Protein AF-0000000085152998 (afdb_homodimer)

Structure (mmCIF, N/CA/C/O backbone):
data_AF-0000000085152998-model_v1
#
loop_
_entity.id
_entity.type
_entity.pdbx_description
1 polymer 'Uncharacterized protein'
#
loop_
_atom_site.group_PDB
_atom_site.id
_atom_site.type_symbol
_atom_site.label_atom_id
_atom_site.label_alt_id
_atom_site.label_comp_id
_atom_site.label_asym_id
_atom_site.label_entity_id
_atom_site.label_seq_id
_atom_site.pdbx_PDB_ins_code
_atom_site.Cartn_x
_atom_site.Cartn_y
_atom_site.Cartn_z
_atom_site.occupancy
_atom_site.B_iso_or_equiv
_atom_site.auth_seq_id
_atom_site.auth_comp_id
_atom_site.auth_asym_id
_atom_site.auth_atom_id
_atom_site.pdbx_PDB_model_num
ATOM 1 N N . MET A 1 1 ? 1.709 6.086 -11.742 1 80.12 1 MET A N 1
ATOM 2 C CA . MET A 1 1 ? 2.109 5.148 -12.789 1 80.12 1 MET A CA 1
ATOM 3 C C . MET A 1 1 ? 2.07 3.713 -12.273 1 80.12 1 MET A C 1
ATOM 5 O O . MET A 1 1 ? 1.561 2.82 -12.953 1 80.12 1 MET A O 1
ATOM 9 N N . ALA A 1 2 ? 2.432 3.496 -11.055 1 88.62 2 ALA A N 1
ATOM 10 C CA . ALA A 1 2 ? 2.453 2.137 -10.516 1 88.62 2 ALA A CA 1
ATOM 11 C C . ALA A 1 2 ? 1.048 1.544 -10.469 1 88.62 2 ALA A C 1
ATOM 13 O O . ALA A 1 2 ? 0.857 0.361 -10.758 1 88.62 2 ALA A O 1
ATOM 14 N N . PHE A 1 3 ? 0.047 2.389 -10.195 1 95.62 3 PHE A N 1
ATOM 15 C CA . PHE A 1 3 ? -1.334 1.922 -10.164 1 95.62 3 PHE A CA 1
ATOM 16 C C . PHE A 1 3 ? -1.761 1.399 -11.531 1 95.62 3 PHE A C 1
ATOM 18 O O . PHE A 1 3 ? -2.309 0.3 -11.633 1 95.62 3 PHE A O 1
ATOM 25 N N . VAL A 1 4 ? -1.507 2.145 -12.547 1 92.62 4 VAL A N 1
ATOM 26 C CA . VAL A 1 4 ? -1.904 1.786 -13.906 1 92.62 4 VAL A CA 1
ATOM 27 C C . VAL A 1 4 ? -1.234 0.475 -14.312 1 92.62 4 VAL A C 1
ATOM 29 O O . VAL A 1 4 ? -1.887 -0.421 -14.852 1 92.62 4 VAL A O 1
ATOM 32 N N . ARG A 1 5 ? -0.024 0.369 -13.992 1 92.06 5 ARG A N 1
ATOM 33 C CA . ARG A 1 5 ? 0.718 -0.831 -14.367 1 92.06 5 ARG A CA 1
ATOM 34 C C . ARG A 1 5 ? 0.207 -2.051 -13.609 1 92.06 5 ARG A C 1
ATOM 36 O O . ARG A 1 5 ? 0.051 -3.127 -14.188 1 92.06 5 ARG A O 1
ATOM 43 N N . HIS A 1 6 ? -0.097 -1.892 -12.344 1 94.12 6 HIS A N 1
ATOM 44 C CA . HIS A 1 6 ? -0.501 -3.018 -11.508 1 94.12 6 HIS A CA 1
ATOM 45 C C . HIS A 1 6 ? -1.932 -3.445 -11.82 1 94.12 6 HIS A C 1
ATOM 47 O O . HIS A 1 6 ? -2.27 -4.625 -11.695 1 94.12 6 HIS A O 1
ATOM 53 N N . VAL A 1 7 ? -2.76 -2.512 -12.297 1 94.5 7 VAL A N 1
ATOM 54 C CA . VAL A 1 7 ? -4.18 -2.83 -12.398 1 94.5 7 VAL A CA 1
ATOM 55 C C . VAL A 1 7 ? -4.555 -3.057 -13.859 1 94.5 7 VAL A C 1
ATOM 57 O O . VAL A 1 7 ? -5.32 -3.971 -14.18 1 94.5 7 VAL A O 1
ATOM 60 N N . PHE A 1 8 ? -3.986 -2.328 -14.812 1 94.25 8 PHE A N 1
ATOM 61 C CA . PHE A 1 8 ? -4.43 -2.408 -16.203 1 94.25 8 PHE A CA 1
ATOM 62 C C . PHE A 1 8 ? -3.404 -3.135 -17.062 1 94.25 8 PHE A C 1
ATOM 64 O O . PHE A 1 8 ? -3.756 -3.762 -18.062 1 94.25 8 PHE A O 1
ATOM 71 N N . LEU A 1 9 ? -2.195 -3.037 -16.766 1 94.44 9 LEU A N 1
ATOM 72 C CA . LEU A 1 9 ? -1.124 -3.705 -17.484 1 94.44 9 LEU A CA 1
ATOM 73 C C . LEU A 1 9 ? -0.468 -4.781 -16.625 1 94.44 9 LEU A C 1
ATOM 75 O O . LEU A 1 9 ? 0.757 -4.922 -16.641 1 94.44 9 LEU A O 1
ATOM 79 N N . TYR A 1 10 ? -1.336 -5.52 -15.844 1 92.62 10 TYR A N 1
ATOM 80 C CA . TYR A 1 10 ? -0.802 -6.367 -14.781 1 92.62 10 TYR A CA 1
ATOM 81 C C . TYR A 1 10 ? -0.053 -7.562 -15.359 1 92.62 10 TYR A C 1
ATOM 83 O O . TYR A 1 10 ? 0.945 -8.016 -14.797 1 92.62 10 TYR A O 1
ATOM 91 N N . LYS A 1 11 ? -0.413 -8.117 -16.594 1 93.75 11 LYS A N 1
ATOM 92 C CA . LYS A 1 11 ? 0.273 -9.266 -17.172 1 93.75 11 LYS A CA 1
ATOM 93 C C . LYS A 1 11 ? 1.704 -8.906 -17.578 1 93.75 11 LYS A C 1
ATOM 95 O O . LYS A 1 11 ? 2.646 -9.617 -17.219 1 93.75 11 LYS A O 1
ATOM 100 N N . SER A 1 12 ? 1.807 -7.793 -18.281 1 92.69 12 SER A N 1
ATOM 101 C CA . SER A 1 12 ? 3.131 -7.348 -18.703 1 92.69 12 SER A CA 1
ATOM 102 C C . SER A 1 12 ? 3.998 -6.977 -17.516 1 92.69 12 SER A C 1
ATOM 104 O O . SER A 1 12 ? 5.207 -7.227 -17.516 1 92.69 12 SER A O 1
ATOM 106 N N . ASP A 1 13 ? 3.395 -6.379 -16.469 1 91.94 13 ASP A N 1
ATOM 107 C CA . ASP A 1 13 ? 4.125 -5.953 -15.273 1 91.94 13 ASP A CA 1
ATOM 108 C C . ASP A 1 13 ? 4.637 -7.152 -14.484 1 91.94 13 ASP A C 1
ATOM 110 O O . ASP A 1 13 ? 5.781 -7.16 -14.023 1 91.94 13 ASP A O 1
ATOM 114 N N . ALA A 1 14 ? 3.801 -8.117 -14.398 1 91.88 14 ALA A N 1
ATOM 115 C CA . ALA A 1 14 ? 4.203 -9.328 -13.688 1 91.88 14 ALA A CA 1
ATOM 116 C C . ALA A 1 14 ? 5.324 -10.055 -14.43 1 91.88 14 ALA A C 1
ATOM 118 O O . ALA A 1 14 ? 6.227 -10.617 -13.805 1 91.88 14 ALA A O 1
ATOM 119 N N . LYS A 1 15 ? 5.238 -10.047 -15.734 1 89.75 15 LYS A N 1
ATOM 120 C CA . LYS A 1 15 ? 6.246 -10.711 -16.562 1 89.75 15 LYS A CA 1
ATOM 121 C C . LYS A 1 15 ? 7.613 -10.047 -16.391 1 89.75 15 LYS A C 1
ATOM 123 O O . LYS A 1 15 ? 8.641 -10.727 -16.344 1 89.75 15 LYS A O 1
ATOM 128 N N . ARG A 1 16 ? 7.602 -8.758 -16.25 1 87.94 16 ARG A N 1
ATOM 129 C CA . ARG A 1 16 ? 8.852 -8.008 -16.109 1 87.94 16 ARG A CA 1
ATOM 130 C C . ARG A 1 16 ? 9.586 -8.406 -14.836 1 87.94 16 ARG A C 1
ATOM 132 O O . ARG A 1 16 ? 10.812 -8.391 -14.789 1 87.94 16 ARG A O 1
ATOM 139 N N . LEU A 1 17 ? 8.891 -8.852 -13.867 1 88.25 17 LEU A N 1
ATOM 140 C CA . LEU A 1 17 ? 9.469 -9.195 -12.57 1 88.25 17 LEU A CA 1
ATOM 141 C C . LEU A 1 17 ? 9.586 -10.711 -12.414 1 88.25 17 LEU A C 1
ATOM 143 O O . LEU A 1 17 ? 10.133 -11.195 -11.422 1 88.25 17 LEU A O 1
ATOM 147 N N . ASP A 1 18 ? 9.078 -11.359 -13.375 1 88.44 18 ASP A N 1
ATOM 148 C CA . ASP A 1 18 ? 9 -12.82 -13.305 1 88.44 18 ASP A CA 1
ATOM 149 C C . ASP A 1 18 ? 8.156 -13.266 -12.109 1 88.44 18 ASP A C 1
ATOM 151 O O . ASP A 1 18 ? 8.562 -14.141 -11.352 1 88.44 18 ASP A O 1
ATOM 155 N N . TRP A 1 19 ? 7.133 -12.516 -11.797 1 92.88 19 TRP A N 1
ATOM 156 C CA . TRP A 1 19 ? 6.207 -12.789 -10.703 1 92.88 19 TRP A CA 1
ATOM 157 C C . TRP A 1 19 ? 4.801 -13.062 -11.234 1 92.88 19 TRP A C 1
ATOM 159 O O . TRP A 1 19 ? 3.814 -12.609 -10.648 1 92.88 19 TRP A O 1
ATOM 169 N N . GLU A 1 20 ? 4.773 -13.711 -12.328 1 91.75 20 GLU A N 1
ATOM 170 C CA . GLU A 1 20 ? 3.475 -14.016 -12.914 1 91.75 20 GLU A CA 1
ATOM 171 C C . GLU A 1 20 ? 2.656 -14.938 -12.016 1 91.75 20 GLU A C 1
ATOM 173 O O . GLU A 1 20 ? 3.203 -15.844 -11.391 1 91.75 20 GLU A O 1
ATOM 178 N N . VAL A 1 21 ? 1.402 -14.586 -11.953 1 88.88 21 VAL A N 1
ATOM 179 C CA . VAL A 1 21 ? 0.476 -15.391 -11.172 1 88.88 21 VAL A CA 1
ATOM 180 C C . VAL A 1 21 ? -0.832 -15.57 -11.938 1 88.88 21 VAL A C 1
ATOM 182 O O . VAL A 1 21 ? -1.146 -14.781 -12.828 1 88.88 21 VAL A O 1
ATOM 185 N N . GLU A 1 22 ? -1.542 -16.641 -11.586 1 86.5 22 GLU A N 1
ATOM 186 C CA . GLU A 1 22 ? -2.84 -16.891 -12.211 1 86.5 22 GLU A CA 1
ATOM 187 C C . GLU A 1 22 ? -3.875 -15.867 -11.766 1 86.5 22 GLU A C 1
ATOM 189 O O . GLU A 1 22 ? -4.598 -15.312 -12.594 1 86.5 22 GLU A O 1
ATOM 194 N N . LYS A 1 23 ? -3.965 -15.578 -10.5 1 88.94 23 LYS A N 1
ATOM 195 C CA . LYS A 1 23 ? -4.879 -14.594 -9.93 1 88.94 23 LYS A CA 1
ATOM 196 C C . LYS A 1 23 ? -4.125 -13.352 -9.461 1 88.94 23 LYS A C 1
ATOM 198 O O . LYS A 1 23 ? -3.42 -13.383 -8.453 1 88.94 23 LYS A O 1
ATOM 203 N N . PRO A 1 24 ? -4.359 -12.188 -10.07 1 94.81 24 PRO A N 1
ATOM 204 C CA . PRO A 1 24 ? -3.533 -11 -9.812 1 94.81 24 PRO A CA 1
ATOM 205 C C . PRO A 1 24 ? -4.062 -10.156 -8.656 1 94.81 24 PRO A C 1
ATOM 207 O O . PRO A 1 24 ? -3.82 -8.945 -8.609 1 94.81 24 PRO A O 1
ATOM 210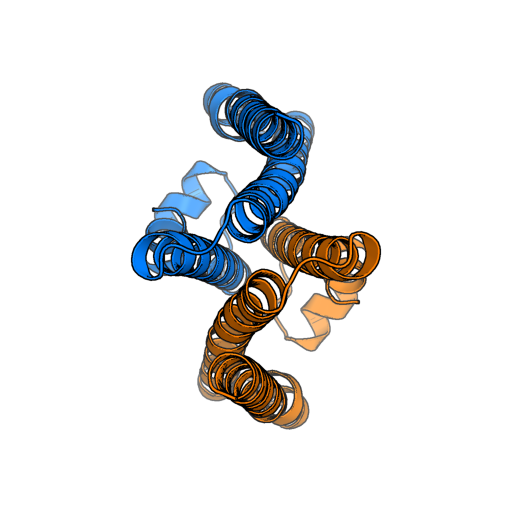 N N . ASP A 1 25 ? -4.77 -10.719 -7.781 1 96.5 25 ASP A N 1
ATOM 211 C CA . ASP A 1 25 ? -5.512 -9.969 -6.77 1 96.5 25 ASP A CA 1
ATOM 212 C C . ASP A 1 25 ? -4.562 -9.234 -5.828 1 96.5 25 ASP A C 1
ATOM 214 O O . ASP A 1 25 ? -4.77 -8.055 -5.527 1 96.5 25 ASP A O 1
ATOM 218 N N . TRP A 1 26 ? -3.562 -9.938 -5.379 1 96.94 26 TRP A N 1
ATOM 219 C CA . TRP A 1 26 ? -2.59 -9.266 -4.523 1 96.94 26 TRP A CA 1
ATOM 220 C C . TRP A 1 26 ? -1.911 -8.117 -5.266 1 96.94 26 TRP A C 1
ATOM 222 O O . TRP A 1 26 ? -1.626 -7.074 -4.68 1 96.94 26 TRP A O 1
ATOM 232 N N . MET A 1 27 ? -1.612 -8.336 -6.547 1 96.75 27 MET A N 1
ATOM 233 C CA . MET A 1 27 ? -1.021 -7.289 -7.375 1 96.75 27 MET A CA 1
ATOM 234 C C . MET A 1 27 ? -1.952 -6.086 -7.48 1 96.75 27 MET A C 1
ATOM 236 O O . MET A 1 27 ? -1.497 -4.941 -7.469 1 96.75 27 MET A O 1
ATOM 240 N N . PHE A 1 28 ? -3.189 -6.297 -7.59 1 98.06 28 PHE A N 1
ATOM 241 C CA . PHE A 1 28 ? -4.164 -5.215 -7.629 1 98.06 28 PHE A CA 1
ATOM 242 C C . PHE A 1 28 ? -4.145 -4.418 -6.332 1 98.06 28 PHE A C 1
ATOM 244 O O . PHE A 1 28 ? -4.188 -3.184 -6.355 1 98.06 28 PHE A O 1
ATOM 251 N N . GLU A 1 29 ? -4.082 -5.098 -5.25 1 98.25 29 GLU A N 1
ATOM 252 C CA . GLU A 1 29 ? -4.059 -4.398 -3.969 1 98.25 29 GLU A CA 1
ATOM 253 C C . GLU A 1 29 ? -2.807 -3.539 -3.83 1 98.25 29 GLU A C 1
ATOM 255 O O . GLU A 1 29 ? -2.848 -2.467 -3.223 1 98.25 29 GLU A O 1
ATOM 260 N N . VAL A 1 30 ? -1.71 -4.02 -4.371 1 98.44 30 VAL A N 1
ATOM 261 C CA . VAL A 1 30 ? -0.516 -3.184 -4.414 1 98.44 30 VAL A CA 1
ATOM 262 C C . VAL A 1 30 ? -0.797 -1.92 -5.223 1 98.44 30 VAL A C 1
ATOM 264 O O . VAL A 1 30 ? -0.43 -0.817 -4.812 1 98.44 30 VAL A O 1
ATOM 267 N N . GLY A 1 31 ? -1.422 -2.104 -6.363 1 98.38 31 GLY A N 1
ATOM 268 C CA . GLY A 1 31 ? -1.821 -0.959 -7.168 1 98.38 31 GLY A CA 1
ATOM 269 C C . GLY A 1 31 ? -2.74 -0.004 -6.43 1 98.38 31 GLY A C 1
ATOM 270 O O . GLY A 1 31 ? -2.588 1.215 -6.527 1 98.38 31 GLY A O 1
ATOM 271 N N . PHE A 1 32 ? -3.648 -0.543 -5.66 1 98.69 32 PHE A N 1
ATOM 272 C CA . PHE A 1 32 ? -4.59 0.258 -4.887 1 98.69 32 PHE A CA 1
ATOM 273 C C . PHE A 1 32 ? -3.857 1.097 -3.844 1 98.69 32 PHE A C 1
ATOM 275 O O . PHE A 1 32 ? -4.207 2.256 -3.613 1 98.69 32 PHE A O 1
ATOM 282 N N . SER A 1 33 ? -2.916 0.441 -3.223 1 98.44 33 SER A N 1
ATOM 283 C CA . SER A 1 33 ? -2.125 1.18 -2.246 1 98.44 33 SER A CA 1
ATOM 284 C C . SER A 1 33 ? -1.354 2.318 -2.906 1 98.44 33 SER A C 1
ATOM 286 O O . SER A 1 33 ? -1.257 3.414 -2.35 1 98.44 33 SER A O 1
ATOM 288 N N . ASN A 1 34 ? -0.821 2.082 -4.074 1 98.69 34 ASN A N 1
ATOM 289 C CA . ASN A 1 34 ? -0.098 3.123 -4.797 1 98.69 34 ASN A CA 1
ATOM 290 C C . ASN A 1 34 ? -1.019 4.273 -5.191 1 98.69 34 ASN A C 1
ATOM 292 O O . ASN A 1 34 ? -0.624 5.441 -5.125 1 98.69 34 ASN A O 1
ATOM 296 N N . LEU A 1 35 ? -2.186 3.967 -5.605 1 98.62 35 LEU A N 1
ATOM 297 C CA . LEU A 1 35 ? -3.152 5.02 -5.906 1 98.62 35 LEU A CA 1
ATOM 298 C C . LEU A 1 35 ? -3.471 5.836 -4.656 1 98.62 35 LEU A C 1
ATOM 300 O O . LEU A 1 35 ? -3.609 7.059 -4.73 1 98.62 35 LEU A O 1
ATOM 304 N N . ALA A 1 36 ? -3.646 5.172 -3.531 1 98.75 36 ALA A N 1
ATOM 305 C CA . ALA A 1 36 ? -3.936 5.855 -2.271 1 98.75 36 ALA A CA 1
ATOM 306 C C . ALA A 1 36 ? -2.816 6.828 -1.905 1 98.75 36 ALA A C 1
ATOM 308 O O . ALA A 1 36 ? -3.08 7.969 -1.52 1 98.75 36 ALA A O 1
ATOM 309 N N . PHE A 1 37 ? -1.6 6.41 -2.012 1 98.69 37 PHE A N 1
ATOM 310 C CA . PHE A 1 37 ? -0.474 7.297 -1.749 1 98.69 37 PHE A CA 1
ATOM 311 C C . PHE A 1 37 ? -0.468 8.469 -2.727 1 98.69 37 PHE A C 1
ATOM 313 O O . PHE A 1 37 ? -0.205 9.609 -2.338 1 98.69 37 PHE A O 1
ATOM 320 N N . GLY A 1 38 ? -0.72 8.18 -4.043 1 98.38 38 GLY A N 1
ATOM 321 C CA . GLY A 1 38 ? -0.833 9.258 -5.012 1 98.38 38 GLY A CA 1
ATOM 322 C C . GLY A 1 38 ? -1.917 10.258 -4.664 1 98.38 38 GLY A C 1
ATOM 323 O O . GLY A 1 38 ? -1.715 11.469 -4.789 1 98.38 38 GLY A O 1
ATOM 324 N N . PHE A 1 39 ? -3.031 9.734 -4.273 1 98.5 39 PHE A N 1
ATOM 325 C CA . PHE A 1 39 ? -4.148 10.57 -3.844 1 98.5 39 PHE A CA 1
ATOM 326 C C . PHE A 1 39 ? -3.746 11.461 -2.674 1 98.5 39 PHE A C 1
ATOM 328 O O . PHE A 1 39 ? -4.098 12.641 -2.637 1 98.5 39 PHE A O 1
ATOM 335 N N . MET A 1 40 ? -3.035 10.922 -1.729 1 98.69 40 MET A N 1
ATOM 336 C CA . MET A 1 40 ? -2.588 11.695 -0.573 1 98.69 40 MET A CA 1
ATOM 337 C C . MET A 1 40 ? -1.686 12.852 -1.004 1 98.69 40 MET A C 1
ATOM 339 O O . MET A 1 40 ? -1.822 13.969 -0.508 1 98.69 40 MET A O 1
ATOM 343 N N . VAL A 1 41 ? -0.767 12.578 -1.92 1 97.88 41 VAL A N 1
ATOM 344 C CA . VAL A 1 41 ? 0.12 13.625 -2.408 1 97.88 41 VAL A CA 1
ATOM 345 C C . VAL A 1 41 ? -0.697 14.703 -3.121 1 97.88 41 VAL A C 1
ATOM 347 O O . VAL A 1 41 ? -0.471 15.898 -2.92 1 97.88 41 VAL A O 1
ATOM 350 N N . PHE A 1 42 ? -1.586 14.273 -3.934 1 97.88 42 PHE A N 1
ATOM 351 C CA . PHE A 1 42 ? -2.451 15.219 -4.637 1 97.88 42 PHE A CA 1
ATOM 352 C C . PHE A 1 42 ? -3.213 16.094 -3.646 1 97.88 42 PHE A C 1
ATOM 354 O O . PHE A 1 42 ? -3.326 17.297 -3.84 1 97.88 42 PHE A O 1
ATOM 361 N N . LEU A 1 43 ? -3.725 15.516 -2.582 1 97.69 43 LEU A N 1
ATOM 362 C CA . LEU A 1 43 ? -4.504 16.234 -1.577 1 97.69 43 LEU A CA 1
ATOM 363 C C . LEU A 1 43 ? -3.656 17.281 -0.876 1 97.69 43 LEU A C 1
ATOM 365 O O . LEU A 1 43 ? -4.102 18.422 -0.688 1 97.69 43 LEU A O 1
ATOM 369 N N . VAL A 1 44 ? -2.471 16.875 -0.477 1 97.81 44 VAL A N 1
ATOM 370 C CA . VAL A 1 44 ? -1.609 17.797 0.262 1 97.81 44 VAL A CA 1
ATOM 371 C C . VAL A 1 44 ? -1.247 18.984 -0.619 1 97.81 44 VAL A C 1
ATOM 373 O O . VAL A 1 44 ? -1.188 20.125 -0.142 1 97.81 44 VAL A O 1
ATOM 376 N N . VAL A 1 45 ? -1.02 18.797 -1.908 1 96.75 45 VAL A N 1
ATOM 377 C CA . VAL A 1 45 ? -0.669 19.859 -2.834 1 96.75 45 VAL A CA 1
ATOM 378 C C . VAL A 1 45 ? -1.899 20.719 -3.121 1 96.75 45 VAL A C 1
ATOM 380 O O . VAL A 1 45 ? -1.834 21.953 -3.057 1 96.75 45 VAL A O 1
ATOM 383 N N . LEU A 1 46 ? -3.018 20.094 -3.395 1 97.12 46 LEU A N 1
ATOM 384 C CA . LEU A 1 46 ? -4.25 20.781 -3.758 1 97.12 46 LEU A CA 1
ATOM 385 C C . LEU A 1 46 ? -4.727 21.688 -2.619 1 97.12 46 LEU A C 1
ATOM 387 O O . LEU A 1 46 ? -5.152 22.812 -2.852 1 97.12 46 LEU A O 1
ATOM 391 N N . LEU A 1 47 ? -4.637 21.172 -1.391 1 97.31 47 LEU A N 1
ATOM 392 C CA . LEU A 1 47 ? -5.191 21.875 -0.241 1 97.31 47 LEU A CA 1
ATOM 393 C C . LEU A 1 47 ? -4.102 22.656 0.49 1 97.31 47 LEU A C 1
ATOM 395 O O . LEU A 1 47 ? -4.363 23.281 1.525 1 97.31 47 LEU A O 1
ATOM 399 N N . GLN A 1 48 ? -2.854 22.625 0.005 1 97.75 48 GLN A N 1
ATOM 400 C CA . GLN A 1 48 ? -1.715 23.375 0.523 1 97.75 48 GLN A CA 1
ATOM 401 C C . GLN A 1 48 ? -1.482 23.078 2 1 97.75 48 GLN A C 1
ATOM 403 O O . GLN A 1 48 ? -1.315 23.984 2.809 1 97.75 48 GLN A O 1
ATOM 408 N N . TRP A 1 49 ? -1.631 21.781 2.32 1 96.75 49 TRP A N 1
ATOM 409 C CA . TRP A 1 49 ? -1.38 21.359 3.695 1 96.75 49 TRP A CA 1
ATOM 410 C C . TRP A 1 49 ? 0.092 21.531 4.059 1 96.75 49 TRP A C 1
ATOM 412 O O . TRP A 1 49 ? 0.96 21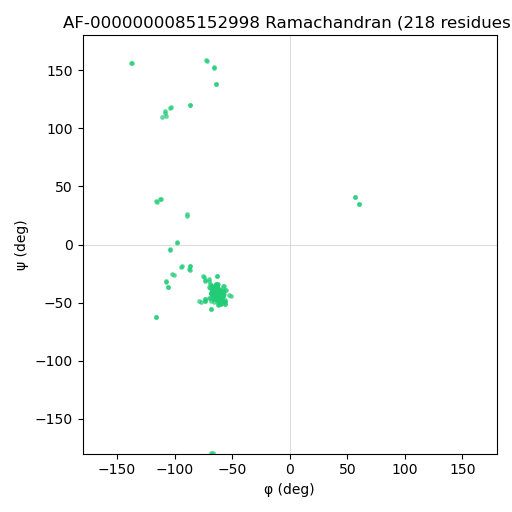.5 3.182 1 96.75 49 TRP A O 1
ATOM 422 N N . GLY A 1 50 ? 0.442 21.75 5.262 1 94.06 50 GLY A N 1
ATOM 423 C CA . GLY A 1 50 ? 1.747 22.141 5.766 1 94.06 50 GLY A CA 1
ATOM 424 C C . GLY A 1 50 ? 2.807 21.078 5.594 1 94.06 50 GLY A C 1
ATOM 425 O O . GLY A 1 50 ? 2.529 20 5.051 1 94.06 50 GLY A O 1
ATOM 426 N N . MET A 1 51 ? 4.016 21.359 6.035 1 95.81 51 MET A N 1
ATOM 427 C CA . MET A 1 51 ? 5.211 20.547 5.828 1 95.81 51 MET A CA 1
ATOM 428 C C . MET A 1 51 ? 5.07 19.188 6.516 1 95.81 51 MET A C 1
ATOM 430 O O . MET A 1 51 ? 5.562 18.172 6.012 1 95.81 51 MET A O 1
ATOM 434 N N . GLU A 1 52 ? 4.387 19.125 7.652 1 97.12 52 GLU A N 1
ATOM 435 C CA . GLU A 1 52 ? 4.207 17.859 8.359 1 97.12 52 GLU A CA 1
ATOM 436 C C . GLU A 1 52 ? 3.418 16.875 7.516 1 97.12 52 GLU A C 1
ATOM 438 O O . GLU A 1 52 ? 3.783 15.695 7.426 1 97.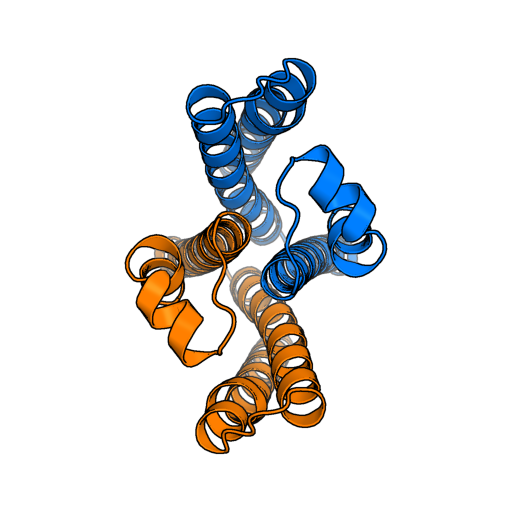12 52 GLU A O 1
ATOM 443 N N . ALA A 1 53 ? 2.363 17.344 6.91 1 97.81 53 ALA A N 1
ATOM 444 C CA . ALA A 1 53 ? 1.545 16.484 6.062 1 97.81 53 ALA A CA 1
ATOM 445 C C . ALA A 1 53 ? 2.328 16.016 4.836 1 97.81 53 ALA A C 1
ATOM 447 O O . ALA A 1 53 ? 2.232 14.852 4.438 1 97.81 53 ALA A O 1
ATOM 448 N N . GLN A 1 54 ? 3.098 16.906 4.285 1 98 54 GLN A N 1
ATOM 449 C CA . GLN A 1 54 ? 3.906 16.562 3.119 1 98 54 GLN A CA 1
ATOM 450 C C . GLN A 1 54 ? 4.984 15.539 3.48 1 98 54 GLN A C 1
ATOM 452 O O . GLN A 1 54 ? 5.152 14.539 2.783 1 98 54 GLN A O 1
ATOM 457 N N . ALA A 1 55 ? 5.664 15.797 4.547 1 98.31 55 ALA A N 1
ATOM 458 C CA . ALA A 1 55 ? 6.711 14.883 4.996 1 98.31 55 ALA A CA 1
ATOM 459 C C . ALA A 1 55 ? 6.133 13.523 5.363 1 98.31 55 ALA A C 1
ATOM 461 O O . ALA A 1 55 ? 6.766 12.492 5.137 1 98.31 55 ALA A O 1
ATOM 462 N N . LEU A 1 56 ? 4.941 13.531 5.918 1 98.56 56 LEU A N 1
ATOM 463 C CA . LEU A 1 56 ? 4.297 12.297 6.352 1 98.56 56 LEU A CA 1
ATOM 464 C C . LEU A 1 56 ? 4.102 11.344 5.176 1 98.56 56 LEU A C 1
ATOM 466 O O . LEU A 1 56 ? 4.465 10.172 5.258 1 98.56 56 LEU A O 1
ATOM 470 N N . VAL A 1 57 ? 3.543 11.812 4.102 1 98.62 57 VAL A N 1
ATOM 471 C CA . VAL A 1 57 ? 3.266 10.953 2.955 1 98.62 57 VAL A CA 1
ATOM 472 C C . VAL A 1 57 ? 4.578 10.5 2.316 1 98.62 57 VAL A C 1
ATOM 474 O O . VAL A 1 57 ? 4.715 9.352 1.905 1 98.62 57 VAL A O 1
ATOM 477 N N . VAL A 1 58 ? 5.566 11.43 2.25 1 98.69 58 VAL A N 1
ATOM 478 C CA . VAL A 1 58 ? 6.852 11.109 1.63 1 98.69 58 VAL A CA 1
ATOM 479 C C . VAL A 1 58 ? 7.574 10.055 2.457 1 98.69 58 VAL A C 1
ATOM 481 O O . VAL A 1 58 ? 8.117 9.094 1.905 1 98.69 58 VAL A O 1
ATOM 484 N N . LEU A 1 59 ? 7.559 10.219 3.74 1 98.81 59 LEU A N 1
ATOM 485 C CA . LEU A 1 59 ? 8.234 9.258 4.605 1 98.81 59 LEU A CA 1
ATOM 486 C C . LEU A 1 59 ? 7.527 7.906 4.578 1 98.81 59 LEU A C 1
ATOM 488 O O . LEU A 1 59 ? 8.18 6.859 4.578 1 98.81 59 LEU A O 1
ATOM 492 N N . GLY A 1 60 ? 6.207 7.922 4.617 1 98.81 60 GLY A N 1
ATOM 493 C CA . GLY A 1 60 ? 5.461 6.676 4.516 1 98.81 60 GLY A CA 1
ATOM 494 C C . GLY A 1 60 ? 5.746 5.914 3.234 1 98.81 60 GLY A C 1
ATOM 495 O O . GLY A 1 60 ? 6.027 4.715 3.27 1 98.81 60 GLY A O 1
ATOM 496 N N . TYR A 1 61 ? 5.699 6.59 2.098 1 98.81 61 TYR A N 1
ATOM 497 C CA . TYR A 1 61 ? 5.949 5.938 0.818 1 98.81 61 TYR A CA 1
ATOM 498 C C . TYR A 1 61 ? 7.395 5.473 0.717 1 98.81 61 TYR A C 1
ATOM 500 O O . TYR A 1 61 ? 7.676 4.422 0.137 1 98.81 61 TYR A O 1
ATOM 508 N N . ALA A 1 62 ? 8.312 6.285 1.271 1 98.88 62 ALA A N 1
ATOM 509 C CA . ALA A 1 62 ? 9.719 5.895 1.285 1 98.88 62 ALA A CA 1
ATOM 510 C C . ALA A 1 62 ? 9.914 4.578 2.033 1 98.88 62 ALA A C 1
ATOM 512 O O . ALA A 1 62 ? 10.695 3.727 1.608 1 98.88 62 ALA A O 1
ATOM 513 N N . LEU A 1 63 ? 9.234 4.449 3.117 1 98.81 63 LEU A N 1
ATOM 514 C CA . LEU A 1 63 ? 9.352 3.199 3.859 1 98.81 63 LEU A CA 1
ATOM 515 C C . LEU A 1 63 ? 8.828 2.027 3.035 1 98.81 63 LEU A C 1
ATOM 517 O O . LEU A 1 63 ? 9.438 0.954 3.021 1 98.81 63 LEU A O 1
ATOM 521 N N . TYR A 1 64 ? 7.715 2.201 2.389 1 98.88 64 TYR A N 1
ATOM 522 C CA . TYR A 1 64 ? 7.188 1.162 1.512 1 98.88 64 TYR A CA 1
ATOM 523 C C . TYR A 1 64 ? 8.211 0.778 0.447 1 98.88 64 TYR A C 1
ATOM 525 O O . TYR A 1 64 ? 8.5 -0.404 0.257 1 98.88 64 TYR A O 1
ATOM 533 N N . LEU A 1 65 ? 8.719 1.749 -0.221 1 98.75 65 LEU A N 1
ATOM 534 C CA . LEU A 1 65 ? 9.648 1.505 -1.314 1 98.75 65 LEU A CA 1
ATOM 535 C C . LEU A 1 65 ? 10.93 0.849 -0.801 1 98.75 65 LEU A C 1
ATOM 537 O O . LEU A 1 65 ? 11.523 0.014 -1.487 1 98.75 65 LEU A O 1
ATOM 541 N N . PHE A 1 66 ? 11.367 1.295 0.355 1 98.81 66 PHE A N 1
ATOM 542 C CA . PHE A 1 66 ? 12.547 0.691 0.967 1 98.81 66 PHE A CA 1
ATOM 543 C C . PHE A 1 66 ? 12.352 -0.81 1.151 1 98.81 66 PHE A C 1
ATOM 545 O O . PHE A 1 66 ? 13.219 -1.604 0.771 1 98.81 66 PHE A O 1
ATOM 552 N N . GLN A 1 67 ? 11.242 -1.189 1.695 1 98.75 67 GLN A N 1
ATOM 553 C CA . GLN A 1 67 ? 10.938 -2.596 1.929 1 98.75 67 GLN A CA 1
ATOM 554 C C . GLN A 1 67 ? 10.812 -3.357 0.612 1 98.75 67 GLN A C 1
ATOM 556 O O . GLN A 1 67 ? 11.305 -4.48 0.488 1 98.75 67 GLN A O 1
ATOM 561 N N . ALA A 1 68 ? 10.078 -2.799 -0.384 1 98.38 68 ALA A N 1
ATOM 562 C CA . ALA A 1 68 ? 9.922 -3.43 -1.691 1 98.38 68 ALA A CA 1
ATOM 563 C C . ALA A 1 68 ? 11.273 -3.643 -2.365 1 98.38 68 ALA A C 1
ATOM 565 O O . ALA A 1 68 ? 11.523 -4.703 -2.941 1 98.38 68 ALA A O 1
ATOM 566 N N . ALA A 1 69 ? 12.156 -2.625 -2.264 1 98.44 69 ALA A N 1
ATOM 567 C CA . ALA A 1 69 ? 13.484 -2.719 -2.865 1 98.44 69 ALA A CA 1
ATOM 568 C C . ALA A 1 69 ? 14.289 -3.863 -2.252 1 98.44 69 ALA A C 1
ATOM 570 O O . ALA A 1 69 ? 15 -4.578 -2.959 1 98.44 69 ALA A O 1
ATOM 571 N N . LEU A 1 70 ? 14.18 -4.031 -0.97 1 98.38 70 LEU A N 1
ATOM 572 C CA . LEU A 1 70 ? 14.859 -5.137 -0.303 1 98.38 70 LEU A CA 1
ATOM 573 C C . LEU A 1 70 ? 14.328 -6.477 -0.791 1 98.38 70 LEU A C 1
ATOM 575 O O . LEU A 1 70 ? 15.094 -7.414 -1.013 1 98.38 70 LEU A O 1
ATOM 579 N N . LEU A 1 71 ? 13.055 -6.543 -0.875 1 97.94 71 LEU A N 1
ATOM 580 C CA . LEU A 1 71 ? 12.438 -7.77 -1.373 1 97.94 71 LEU A CA 1
ATOM 581 C C . LEU A 1 71 ? 12.922 -8.086 -2.785 1 97.94 71 LEU A C 1
ATOM 583 O O . LEU A 1 71 ? 13.234 -9.234 -3.094 1 97.94 71 LEU A O 1
ATOM 587 N N . HIS A 1 72 ? 12.945 -7.117 -3.666 1 97.19 72 HIS A N 1
ATOM 588 C CA . HIS A 1 72 ? 13.422 -7.312 -5.031 1 97.19 72 HIS A CA 1
ATOM 589 C C . HIS A 1 72 ? 14.883 -7.754 -5.043 1 97.19 72 HIS A C 1
ATOM 591 O O . HIS A 1 72 ? 15.273 -8.594 -5.852 1 97.19 72 HIS A O 1
ATOM 597 N N . GLY A 1 73 ? 15.672 -7.152 -4.219 1 96.62 73 GLY A N 1
ATOM 598 C CA . GLY A 1 73 ? 17.047 -7.594 -4.082 1 96.62 73 GLY A CA 1
ATOM 599 C C . GLY A 1 73 ? 17.172 -9.039 -3.637 1 96.62 73 GLY A C 1
ATOM 600 O O . GLY A 1 73 ? 17.969 -9.797 -4.191 1 96.62 73 GLY A O 1
ATOM 601 N N . TYR A 1 74 ? 16.469 -9.359 -2.57 1 96.56 74 TYR A N 1
ATOM 602 C CA . TYR A 1 74 ? 16.438 -10.734 -2.074 1 96.56 74 TYR A CA 1
ATOM 603 C C . TYR A 1 74 ? 16.094 -11.711 -3.189 1 96.56 74 TYR A C 1
ATOM 605 O O . TYR A 1 74 ? 16.734 -12.75 -3.338 1 96.56 74 TYR A O 1
ATOM 613 N N . ARG A 1 75 ? 15.078 -11.375 -4.016 1 95.06 75 ARG A N 1
ATOM 614 C CA . ARG A 1 75 ? 14.617 -12.25 -5.09 1 95.06 75 ARG A CA 1
ATOM 615 C C . ARG A 1 75 ? 15.664 -12.359 -6.195 1 95.06 75 ARG A C 1
ATOM 617 O O . ARG A 1 75 ? 15.805 -13.406 -6.828 1 95.06 75 ARG A O 1
ATOM 624 N N . TYR A 1 76 ? 16.359 -11.25 -6.398 1 93.5 76 TYR A N 1
ATOM 625 C CA . TYR A 1 76 ? 17.453 -11.328 -7.359 1 93.5 76 TYR A CA 1
ATOM 626 C C . TYR A 1 76 ? 18.438 -12.422 -6.977 1 93.5 76 TYR A C 1
ATOM 628 O O . TYR A 1 76 ? 18.906 -13.172 -7.84 1 93.5 76 TYR A O 1
ATOM 636 N N . PHE A 1 77 ? 18.703 -12.578 -5.746 1 94.56 77 PHE A N 1
ATOM 637 C CA . PHE A 1 77 ? 19.719 -13.516 -5.305 1 94.56 77 PHE A CA 1
ATOM 638 C C . PHE A 1 77 ? 19.141 -14.914 -5.137 1 94.56 77 PHE A C 1
ATOM 640 O O . PHE A 1 77 ? 19.875 -15.906 -5.195 1 94.56 77 PHE A O 1
ATOM 647 N N . THR A 1 78 ? 17.844 -15.109 -4.949 1 93.94 78 THR A N 1
ATOM 648 C CA . THR A 1 78 ? 17.25 -16.406 -4.652 1 93.94 78 THR A CA 1
ATOM 649 C C . THR A 1 78 ? 16.625 -17.016 -5.906 1 93.94 78 THR A C 1
ATOM 651 O O . THR A 1 78 ? 16.422 -18.234 -5.98 1 93.94 78 THR A O 1
ATOM 654 N N . ASP A 1 79 ? 16.234 -16.172 -6.84 1 91.44 79 ASP A N 1
ATOM 655 C CA . ASP A 1 79 ? 15.641 -16.688 -8.07 1 91.44 79 ASP A CA 1
ATOM 656 C C . ASP A 1 79 ? 16.688 -17.344 -8.961 1 91.44 79 ASP A C 1
ATOM 658 O O . ASP A 1 79 ? 17.891 -17.094 -8.805 1 91.44 79 ASP A O 1
ATOM 662 N N . GLU A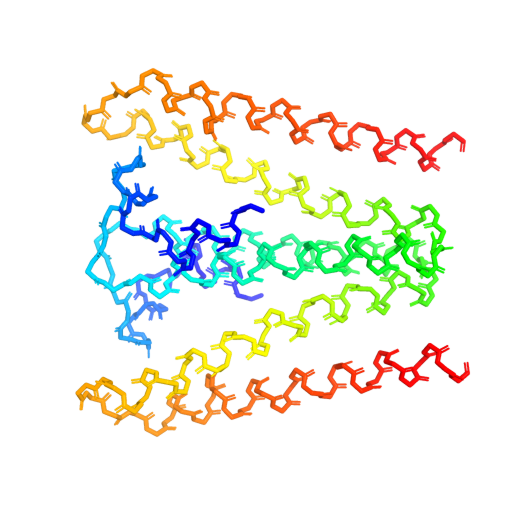 1 80 ? 16.188 -18.188 -9.828 1 88.44 80 GLU A N 1
ATOM 663 C CA . GLU A 1 80 ? 17.062 -18.891 -10.75 1 88.44 80 GLU A CA 1
ATOM 664 C C . GLU A 1 80 ? 17.578 -17.969 -11.852 1 88.44 80 GLU A C 1
ATOM 666 O O . GLU A 1 80 ? 18.766 -17.938 -12.156 1 88.44 80 GLU A O 1
ATOM 671 N N . VAL A 1 81 ? 16.641 -17.266 -12.43 1 86 81 VAL A N 1
ATOM 672 C CA . VAL A 1 81 ? 17 -16.312 -13.484 1 86 81 VAL A CA 1
ATOM 673 C C . VAL A 1 81 ? 17.375 -14.969 -12.867 1 86 81 VAL A C 1
ATOM 675 O O . VAL A 1 81 ? 16.578 -14.383 -12.109 1 86 81 VAL A O 1
ATOM 678 N N . LYS A 1 82 ? 18.625 -14.586 -13.141 1 87.56 82 LYS A N 1
ATOM 679 C CA . LYS A 1 82 ? 19.109 -13.312 -12.625 1 87.56 82 LYS A CA 1
ATOM 680 C C . LYS A 1 82 ? 19.156 -12.258 -13.727 1 87.56 82 LYS A C 1
ATOM 682 O O . LYS A 1 82 ? 19.844 -12.438 -14.734 1 87.56 82 LYS A O 1
ATOM 687 N N . SER A 1 83 ? 18.359 -11.227 -13.516 1 90.5 83 SER A N 1
ATOM 688 C CA . SER A 1 83 ? 18.328 -10.102 -14.445 1 90.5 83 SER A CA 1
ATOM 689 C C . SER A 1 83 ? 19 -8.867 -13.844 1 90.5 83 SER A C 1
ATOM 691 O O . SER A 1 83 ? 18.438 -8.227 -12.953 1 90.5 83 SER A O 1
ATOM 693 N N . PRO A 1 84 ? 20.141 -8.5 -14.367 1 92.94 84 PRO A N 1
ATOM 694 C CA . PRO A 1 84 ? 20.797 -7.301 -13.852 1 92.94 84 PRO A CA 1
ATOM 695 C C . PRO A 1 84 ? 19.922 -6.051 -13.961 1 92.94 84 PRO A C 1
ATOM 697 O O . PRO A 1 84 ? 20 -5.16 -13.117 1 92.94 84 PRO A O 1
ATOM 700 N N . VAL A 1 85 ? 19.156 -5.973 -15 1 92.31 85 VAL A N 1
ATOM 701 C CA . VAL A 1 85 ? 18.266 -4.832 -15.188 1 92.31 85 VAL A CA 1
ATOM 702 C C . VAL A 1 85 ? 17.25 -4.777 -14.047 1 92.31 85 VAL A C 1
ATOM 704 O O . VAL A 1 85 ? 16.969 -3.703 -13.508 1 92.31 85 VAL A O 1
ATOM 707 N N . ARG A 1 86 ? 16.766 -5.867 -13.703 1 91.5 86 ARG A N 1
ATOM 708 C CA . ARG A 1 86 ? 15.82 -5.941 -12.594 1 91.5 86 ARG A CA 1
ATOM 709 C C . ARG A 1 86 ? 16.484 -5.523 -11.281 1 91.5 86 ARG A C 1
ATOM 711 O O . ARG A 1 86 ? 15.898 -4.793 -10.484 1 91.5 86 ARG A O 1
ATOM 718 N N . LEU A 1 87 ? 17.672 -6.008 -11.078 1 94.12 87 LEU A N 1
ATOM 719 C CA . LEU A 1 87 ? 18.391 -5.629 -9.867 1 94.12 87 LEU A CA 1
ATOM 720 C C . LEU A 1 87 ? 18.594 -4.117 -9.812 1 94.12 87 LEU A C 1
ATOM 722 O O . LEU A 1 87 ? 18.344 -3.49 -8.781 1 94.12 87 LEU A O 1
ATOM 726 N N . TRP A 1 88 ? 19.062 -3.598 -10.859 1 95.44 88 TRP A N 1
ATOM 727 C CA . TRP A 1 88 ? 19.359 -2.168 -10.914 1 95.44 88 TRP A CA 1
ATOM 728 C C . TRP A 1 88 ? 18.094 -1.344 -10.711 1 95.44 88 TRP A C 1
ATOM 730 O O . TRP A 1 88 ? 18.047 -0.464 -9.844 1 95.44 88 TRP A O 1
ATOM 740 N N . ARG A 1 89 ? 17.078 -1.577 -11.391 1 94.12 89 ARG A N 1
ATOM 741 C CA . ARG A 1 89 ? 15.891 -0.734 -11.414 1 94.12 89 ARG A CA 1
ATOM 742 C C . ARG A 1 89 ? 15.023 -0.976 -10.18 1 94.12 89 ARG A C 1
ATOM 744 O O . ARG A 1 89 ? 14.648 -0.031 -9.484 1 94.12 89 ARG A O 1
ATOM 751 N N . SER A 1 90 ? 14.781 -2.238 -9.93 1 95.12 90 SER A N 1
ATOM 752 C CA . SER A 1 90 ? 13.758 -2.549 -8.938 1 95.12 90 SER A CA 1
ATOM 753 C C . SER A 1 90 ? 14.344 -2.568 -7.527 1 95.12 90 SER A C 1
ATOM 755 O O . SER A 1 90 ? 13.609 -2.486 -6.539 1 95.12 90 SER A O 1
ATOM 757 N N . SER A 1 91 ? 15.664 -2.691 -7.422 1 97.06 91 SER A N 1
ATOM 758 C CA . SER A 1 91 ? 16.25 -2.729 -6.09 1 97.06 91 SER A CA 1
ATOM 759 C C . SER A 1 91 ? 17.156 -1.523 -5.855 1 97.06 91 SER A C 1
ATOM 761 O O . SER A 1 91 ? 16.844 -0.657 -5.035 1 97.06 91 SER A O 1
ATOM 763 N N . ILE A 1 92 ? 18.203 -1.377 -6.613 1 97.88 92 ILE A N 1
ATOM 764 C CA . ILE A 1 92 ? 19.234 -0.387 -6.332 1 97.88 92 ILE A CA 1
ATOM 765 C C . ILE A 1 92 ? 18.672 1.019 -6.543 1 97.88 92 ILE A C 1
ATOM 767 O O . ILE A 1 92 ? 18.734 1.859 -5.645 1 97.88 92 ILE A O 1
ATOM 771 N N . ALA A 1 93 ? 18.141 1.318 -7.688 1 98.25 93 ALA A N 1
ATOM 772 C CA . ALA A 1 93 ? 17.594 2.643 -7.965 1 98.25 93 ALA A CA 1
ATOM 773 C C . ALA A 1 93 ? 16.453 2.973 -7.012 1 98.25 93 ALA A C 1
ATOM 775 O O . ALA A 1 93 ? 16.328 4.113 -6.562 1 98.25 93 ALA A O 1
ATOM 776 N N . THR A 1 94 ? 15.656 1.976 -6.727 1 98.25 94 THR A N 1
ATOM 777 C CA . THR A 1 94 ? 14.531 2.188 -5.824 1 98.25 94 THR A CA 1
ATOM 778 C C . THR A 1 94 ? 15.023 2.473 -4.406 1 98.25 94 THR A C 1
ATOM 780 O O . T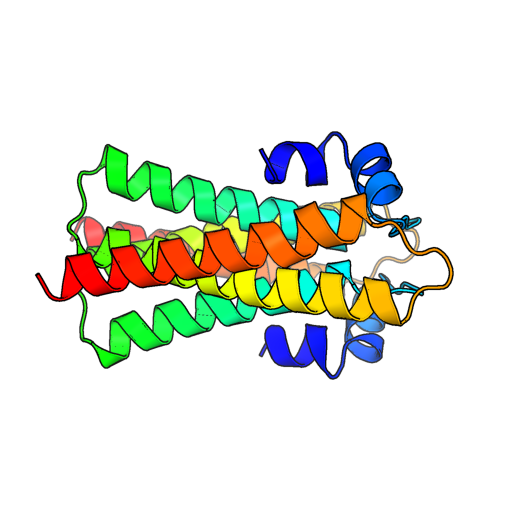HR A 1 94 ? 14.461 3.318 -3.707 1 98.25 94 THR A O 1
ATOM 783 N N . LEU A 1 95 ? 16.109 1.821 -3.988 1 98.44 95 LEU A N 1
ATOM 784 C CA . LEU A 1 95 ? 16.688 2.08 -2.676 1 98.44 95 LEU A CA 1
ATOM 785 C C . LEU A 1 95 ? 17.219 3.504 -2.592 1 98.44 95 LEU A C 1
ATOM 787 O O . LEU A 1 95 ? 17.016 4.195 -1.591 1 98.44 95 LEU A O 1
ATOM 791 N N . LEU A 1 96 ? 17.875 3.867 -3.619 1 98.5 96 LEU A N 1
ATOM 792 C CA . LEU A 1 96 ? 18.406 5.223 -3.666 1 98.5 96 LEU A CA 1
ATOM 793 C C . LEU A 1 96 ? 17.281 6.254 -3.645 1 98.5 96 LEU A C 1
ATOM 795 O O . LEU A 1 96 ? 17.359 7.246 -2.918 1 98.5 96 LEU A O 1
ATOM 799 N N . TYR A 1 97 ? 16.281 6.02 -4.441 1 98.38 97 TYR A N 1
ATOM 800 C CA . TYR A 1 97 ? 15.133 6.914 -4.504 1 98.38 97 TYR A CA 1
ATOM 801 C C . TYR A 1 97 ? 14.453 7.027 -3.145 1 98.38 97 TYR A C 1
ATOM 803 O O . TYR A 1 97 ? 14.156 8.133 -2.684 1 98.38 97 TYR A O 1
ATOM 811 N N . ALA A 1 98 ? 14.258 5.895 -2.49 1 98.62 98 ALA A N 1
ATOM 812 C CA . ALA A 1 98 ? 13.641 5.883 -1.165 1 98.62 98 ALA A CA 1
ATOM 813 C C . ALA A 1 98 ? 14.508 6.617 -0.149 1 98.62 98 ALA A C 1
ATOM 815 O O . ALA A 1 98 ? 14 7.355 0.695 1 98.62 98 ALA A O 1
ATOM 816 N N . GLY A 1 99 ? 15.797 6.422 -0.211 1 98.69 99 GLY A N 1
ATOM 817 C CA . GLY A 1 99 ? 16.719 7.113 0.672 1 98.69 99 GLY A CA 1
ATOM 818 C C . GLY A 1 99 ? 16.688 8.617 0.507 1 98.69 99 GLY A C 1
ATOM 819 O O . GLY A 1 99 ? 16.688 9.359 1.494 1 98.69 99 GLY A O 1
ATOM 820 N N . LEU A 1 100 ? 16.656 9.031 -0.711 1 98.62 100 LEU A N 1
ATOM 821 C CA . LEU A 1 100 ? 16.609 10.461 -0.99 1 98.62 100 LEU A CA 1
ATOM 822 C C . LEU A 1 100 ? 15.297 11.062 -0.506 1 98.62 100 LEU A C 1
ATOM 824 O O . LEU A 1 100 ? 15.281 12.164 0.046 1 98.62 100 LEU A O 1
ATOM 828 N N . MET A 1 101 ? 14.242 10.359 -0.75 1 98.62 101 MET A N 1
ATOM 829 C CA . MET A 1 101 ? 12.945 10.82 -0.262 1 98.62 101 MET A CA 1
ATOM 830 C C . MET A 1 101 ? 12.969 11.016 1.25 1 98.62 101 MET A C 1
ATOM 832 O O . MET A 1 101 ? 12.555 12.062 1.754 1 98.62 101 MET A O 1
ATOM 836 N N . ALA A 1 102 ? 13.453 10 1.942 1 98.44 102 ALA A N 1
ATOM 837 C CA . ALA A 1 102 ? 13.516 10.086 3.398 1 98.44 102 ALA A CA 1
ATOM 838 C C . ALA A 1 102 ? 14.422 11.227 3.846 1 98.44 102 ALA A C 1
ATOM 840 O O . ALA A 1 102 ? 14.07 11.984 4.758 1 98.44 102 ALA A O 1
ATOM 841 N N . PHE A 1 103 ? 15.523 11.383 3.201 1 98.12 103 PHE A N 1
ATOM 842 C CA . PHE A 1 103 ? 16.484 12.43 3.537 1 98.12 103 PHE A CA 1
ATOM 843 C C . PHE A 1 103 ? 15.859 13.812 3.383 1 98.12 103 PHE A C 1
ATOM 845 O O . PHE A 1 103 ? 15.898 14.625 4.312 1 98.12 103 PHE A O 1
ATOM 852 N N . PHE A 1 104 ? 15.258 14.109 2.27 1 97.25 104 PHE A N 1
ATOM 853 C CA . PHE A 1 104 ? 14.727 15.438 2.002 1 97.25 104 PHE A CA 1
ATOM 854 C C . PHE A 1 104 ? 13.516 15.727 2.885 1 97.25 104 PHE A C 1
ATOM 856 O O . PHE A 1 104 ? 13.297 16.859 3.297 1 97.25 104 PHE A O 1
ATOM 863 N N . ALA A 1 105 ? 12.695 14.688 3.117 1 97.75 105 ALA A N 1
ATOM 864 C CA . ALA A 1 105 ? 11.562 14.875 4.02 1 97.75 105 ALA A CA 1
ATOM 865 C C . ALA A 1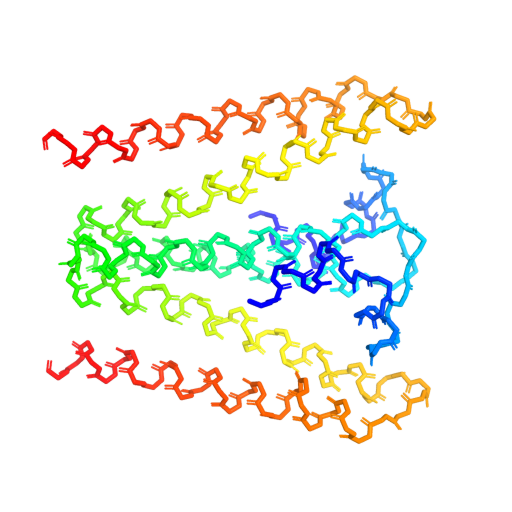 105 ? 12.039 15.242 5.426 1 97.75 105 ALA A C 1
ATOM 867 O O . ALA A 1 105 ? 11.523 16.188 6.035 1 97.75 105 ALA A O 1
ATOM 868 N N . ILE A 1 106 ? 13.047 14.539 5.922 1 97.12 106 ILE A N 1
ATOM 869 C CA . ILE A 1 106 ? 13.578 14.781 7.258 1 97.12 106 ILE A CA 1
ATOM 870 C C . ILE A 1 106 ? 14.273 16.141 7.301 1 97.12 106 ILE A C 1
ATOM 872 O O . ILE A 1 106 ? 14.117 16.906 8.258 1 97.12 106 ILE A O 1
ATOM 876 N N . TYR A 1 107 ? 15.008 16.422 6.266 1 96.5 107 TYR A N 1
ATOM 877 C CA . TYR A 1 107 ? 15.688 17.703 6.164 1 96.5 107 TYR A CA 1
ATOM 878 C C . TYR A 1 107 ? 14.68 18.859 6.203 1 96.5 107 TYR A C 1
ATOM 880 O O . TYR A 1 107 ? 14.898 19.844 6.891 1 96.5 107 TYR A O 1
ATOM 888 N N . ALA A 1 108 ? 13.586 18.734 5.453 1 94.25 108 ALA A N 1
ATOM 889 C CA . ALA A 1 108 ? 12.555 19.766 5.398 1 94.25 108 ALA A CA 1
ATOM 890 C C . ALA A 1 108 ? 11.906 19.969 6.766 1 94.25 108 ALA A C 1
ATOM 892 O O . ALA A 1 108 ? 11.57 21.094 7.137 1 94.25 108 ALA A O 1
ATOM 893 N N . LEU A 1 109 ? 11.773 18.938 7.551 1 94.12 109 LEU A N 1
ATOM 894 C CA . LEU A 1 109 ? 11.156 19.016 8.875 1 94.12 109 LEU A CA 1
ATOM 895 C C . LEU A 1 109 ? 12.086 19.703 9.867 1 94.12 109 LEU A C 1
ATOM 897 O O . LEU A 1 109 ? 11.625 20.328 10.828 1 94.12 109 LEU A O 1
ATOM 901 N N . LEU A 1 110 ? 13.336 19.516 9.625 1 93.44 110 LEU A N 1
ATOM 902 C CA . LEU A 1 110 ? 14.312 20.016 10.594 1 93.44 110 LEU A CA 1
ATOM 903 C C . LEU A 1 110 ? 14.797 21.406 10.219 1 93.44 110 LEU A C 1
ATOM 905 O O . LEU A 1 110 ? 15.383 22.109 11.047 1 93.44 110 LEU A O 1
ATOM 909 N N . ALA A 1 111 ? 14.633 21.844 8.984 1 89.25 111 ALA A N 1
ATOM 910 C CA . ALA A 1 111 ? 15.086 23.156 8.531 1 89.25 111 ALA A CA 1
ATOM 911 C C . ALA A 1 111 ? 14.086 24.234 8.93 1 89.25 111 ALA A C 1
ATOM 913 O O . ALA A 1 111 ? 12.898 23.969 9.117 1 89.25 111 ALA A O 1
ATOM 914 N N . MET B 1 1 ? -1.558 -5.219 12.219 1 81.12 1 MET B N 1
ATOM 915 C CA . MET B 1 1 ? -1.919 -6.633 12.172 1 81.12 1 MET B CA 1
ATOM 916 C C . MET B 1 1 ? -1.871 -7.156 10.742 1 81.12 1 MET B C 1
ATOM 918 O O . MET B 1 1 ? -1.357 -8.25 10.492 1 81.12 1 MET B O 1
ATOM 922 N N . ALA B 1 2 ? -2.244 -6.355 9.789 1 88.81 2 ALA B N 1
ATOM 923 C CA . ALA B 1 2 ? -2.254 -6.809 8.406 1 88.81 2 ALA B CA 1
ATOM 924 C C . ALA B 1 2 ? -0.844 -7.137 7.922 1 88.81 2 ALA B C 1
ATOM 926 O O . ALA B 1 2 ? -0.64 -8.109 7.191 1 88.81 2 ALA B O 1
ATOM 927 N N . PHE B 1 3 ? 0.143 -6.379 8.406 1 95.81 3 PHE B N 1
ATOM 928 C CA . PHE B 1 3 ? 1.529 -6.637 8.031 1 95.81 3 PHE B CA 1
ATOM 929 C C . PHE B 1 3 ? 1.967 -8.016 8.508 1 95.81 3 PHE B C 1
ATOM 931 O O . PHE B 1 3 ? 2.529 -8.797 7.73 1 95.81 3 PHE B O 1
ATOM 938 N N . VAL B 1 4 ? 1.709 -8.32 9.734 1 92.88 4 VAL B N 1
ATOM 939 C CA . VAL B 1 4 ? 2.115 -9.594 10.328 1 92.88 4 VAL B CA 1
ATOM 940 C C . VAL B 1 4 ? 1.463 -10.75 9.57 1 92.88 4 VAL B C 1
ATOM 942 O O . VAL B 1 4 ? 2.129 -11.727 9.227 1 92.88 4 VAL B O 1
ATOM 945 N N . ARG B 1 5 ? 0.256 -10.594 9.281 1 92.56 5 ARG B N 1
ATOM 946 C CA . ARG B 1 5 ? -0.469 -11.656 8.594 1 92.56 5 ARG B CA 1
ATOM 947 C C . ARG B 1 5 ? 0.049 -11.844 7.172 1 92.56 5 ARG B C 1
ATOM 949 O O . ARG B 1 5 ? 0.226 -12.977 6.711 1 92.56 5 ARG B O 1
ATOM 956 N N . HIS B 1 6 ? 0.343 -10.766 6.48 1 94.62 6 HIS B N 1
ATOM 957 C CA . HIS B 1 6 ? 0.757 -10.828 5.086 1 94.62 6 HIS B CA 1
ATOM 958 C C . HIS B 1 6 ? 2.195 -11.328 4.961 1 94.62 6 HIS B C 1
ATOM 960 O O . HIS B 1 6 ? 2.549 -11.977 3.977 1 94.62 6 HIS B O 1
ATOM 966 N N . VAL B 1 7 ? 3.027 -11.078 6 1 94.88 7 VAL B N 1
ATOM 967 C CA . VAL B 1 7 ? 4.453 -11.344 5.828 1 94.88 7 VAL B CA 1
ATOM 968 C C . VAL B 1 7 ? 4.836 -12.609 6.59 1 94.88 7 VAL B C 1
ATOM 970 O O . VAL B 1 7 ? 5.613 -13.43 6.09 1 94.88 7 VAL B O 1
ATOM 973 N N . PHE B 1 8 ? 4.273 -12.883 7.758 1 94.44 8 PHE B N 1
ATOM 974 C CA . PHE B 1 8 ? 4.73 -13.992 8.586 1 94.44 8 PHE B CA 1
ATOM 975 C C . PHE B 1 8 ? 3.717 -15.133 8.562 1 94.44 8 PHE B C 1
ATOM 977 O O . PHE B 1 8 ? 4.086 -16.297 8.711 1 94.44 8 PHE B O 1
ATOM 984 N N . LEU B 1 9 ? 2.512 -14.867 8.445 1 94.69 9 LEU B N 1
ATOM 985 C CA . LEU B 1 9 ? 1.454 -15.867 8.391 1 94.69 9 LEU B CA 1
ATOM 986 C C . LEU B 1 9 ? 0.804 -15.898 7.012 1 94.69 9 LEU B C 1
ATOM 988 O O . LEU B 1 9 ? -0.42 -15.992 6.898 1 94.69 9 LEU B O 1
ATOM 992 N N . TYR B 1 10 ? 1.67 -15.75 5.93 1 92.81 10 TYR B N 1
ATOM 993 C CA . TYR B 1 10 ? 1.136 -15.477 4.602 1 92.81 10 TYR B CA 1
ATOM 994 C C . TYR B 1 10 ? 0.403 -16.703 4.051 1 92.81 10 TYR B C 1
ATOM 996 O O . TYR B 1 10 ? -0.594 -16.562 3.338 1 92.81 10 TYR B O 1
ATOM 1004 N N . LYS B 1 11 ? 0.79 -18 4.391 1 93.94 11 LYS B N 1
ATOM 1005 C CA . LYS B 1 11 ? 0.122 -19.188 3.885 1 93.94 11 LYS B CA 1
ATOM 1006 C C . LYS B 1 11 ? -1.31 -19.281 4.406 1 93.94 11 LYS B C 1
ATOM 1008 O O . LYS B 1 11 ? -2.246 -19.469 3.627 1 93.94 11 LYS B O 1
ATOM 1013 N N . SER B 1 12 ? -1.419 -19.125 5.719 1 93 12 SER B N 1
ATOM 1014 C CA . SER B 1 12 ? -2.744 -19.188 6.328 1 93 12 SER B CA 1
ATOM 1015 C C . SER B 1 12 ? -3.625 -18.031 5.848 1 93 12 SER B C 1
ATOM 1017 O O . SER B 1 12 ? -4.828 -18.219 5.648 1 93 12 SER B O 1
ATOM 1019 N N . ASP B 1 13 ? -3.047 -16.844 5.652 1 92.25 13 ASP B N 1
ATOM 1020 C CA . ASP B 1 13 ? -3.795 -15.664 5.23 1 92.25 13 ASP B CA 1
ATOM 1021 C C . ASP B 1 13 ? -4.293 -15.82 3.793 1 92.25 13 ASP B C 1
ATOM 1023 O O . ASP B 1 13 ? -5.438 -15.484 3.488 1 92.25 13 ASP B O 1
ATOM 1027 N N . ALA B 1 14 ? -3.445 -16.344 3 1 92 14 ALA B N 1
ATOM 1028 C CA . ALA B 1 14 ? -3.84 -16.562 1.61 1 92 14 ALA B CA 1
ATOM 1029 C C . ALA B 1 14 ? -4.945 -17.625 1.514 1 92 14 ALA B C 1
ATOM 1031 O O . ALA B 1 14 ? -5.844 -17.5 0.677 1 92 14 ALA B O 1
ATOM 1032 N N . LYS B 1 15 ? -4.848 -18.625 2.352 1 90.06 15 LYS B N 1
ATOM 1033 C CA . LYS B 1 15 ? -5.844 -19.688 2.354 1 90.06 15 LYS B CA 1
ATOM 1034 C C . LYS B 1 15 ? -7.219 -19.156 2.748 1 90.06 15 LYS B C 1
ATOM 1036 O O . LYS B 1 15 ? -8.234 -19.562 2.184 1 90.06 15 LYS B O 1
ATOM 1041 N N . ARG B 1 16 ? -7.23 -18.219 3.66 1 88.12 16 ARG B N 1
ATOM 1042 C CA . ARG B 1 16 ? -8.484 -17.656 4.133 1 88.12 16 ARG B CA 1
ATOM 1043 C C . ARG B 1 16 ? -9.219 -16.938 3.008 1 88.12 16 ARG B C 1
ATOM 1045 O O . ARG B 1 16 ? -10.445 -16.891 2.988 1 88.12 16 ARG B O 1
ATOM 1052 N N . LEU B 1 17 ? -8.523 -16.453 2.047 1 88.56 17 LEU B N 1
ATOM 1053 C CA . LEU B 1 17 ? -9.109 -15.688 0.949 1 88.56 17 LEU B CA 1
ATOM 1054 C C . LEU B 1 17 ? -9.203 -16.531 -0.314 1 88.56 17 LEU B C 1
ATOM 1056 O O . LEU B 1 17 ? -9.742 -16.094 -1.329 1 88.56 17 LEU B O 1
ATOM 1060 N N . ASP B 1 18 ? -8.688 -17.688 -0.192 1 88.69 18 ASP B N 1
ATOM 1061 C CA . ASP B 1 18 ? -8.594 -18.562 -1.355 1 88.69 18 ASP B CA 1
ATOM 1062 C C . ASP B 1 18 ? -7.742 -17.922 -2.455 1 88.69 18 ASP B C 1
ATOM 1064 O O . ASP B 1 18 ? -8.133 -17.922 -3.625 1 88.69 18 ASP B O 1
ATOM 1068 N N . TRP B 1 19 ? -6.727 -17.188 -2.068 1 92.94 19 TRP B N 1
ATOM 1069 C CA . TRP B 1 19 ? -5.805 -16.516 -2.977 1 92.94 19 TRP B CA 1
ATOM 1070 C C . TRP B 1 19 ? -4.391 -17.078 -2.83 1 92.94 19 TRP B C 1
ATOM 1072 O O . TRP B 1 19 ? -3.416 -16.328 -2.844 1 92.94 19 TRP B O 1
ATOM 1082 N N . GLU B 1 20 ? -4.352 -18.328 -2.639 1 91.88 20 GLU B N 1
ATOM 1083 C CA . GLU B 1 20 ? -3.045 -18.969 -2.479 1 91.88 20 GLU B CA 1
ATOM 1084 C C . GLU B 1 20 ? -2.213 -18.844 -3.752 1 91.88 20 GLU B C 1
ATOM 1086 O O . GLU B 1 20 ? -2.744 -18.938 -4.859 1 91.88 20 GLU B O 1
ATOM 1091 N N . VAL B 1 21 ? -0.959 -18.562 -3.51 1 89.06 21 VAL B N 1
ATOM 1092 C CA . VAL B 1 21 ? -0.02 -18.453 -4.621 1 89.06 21 VAL B CA 1
ATOM 1093 C C . VAL B 1 21 ? 1.294 -19.141 -4.254 1 89.06 21 VAL B C 1
ATOM 1095 O O . VAL B 1 21 ? 1.604 -19.312 -3.074 1 89.06 21 VAL B O 1
ATOM 1098 N N . GLU B 1 22 ? 2.012 -19.547 -5.289 1 86.81 22 GLU B N 1
ATOM 1099 C CA . GLU B 1 22 ? 3.316 -20.172 -5.082 1 86.81 22 GLU B CA 1
ATOM 1100 C C . GLU B 1 22 ? 4.34 -19.156 -4.582 1 86.81 22 GLU B C 1
ATOM 1102 O O . GLU B 1 22 ? 5.059 -19.406 -3.617 1 86.81 22 GLU B O 1
ATOM 1107 N N . LYS B 1 23 ? 4.41 -18 -5.184 1 89.44 23 LYS B N 1
ATOM 1108 C CA . LYS B 1 23 ? 5.312 -16.922 -4.812 1 89.44 23 LYS B CA 1
ATOM 1109 C C . LYS B 1 23 ? 4.547 -15.766 -4.164 1 89.44 23 LYS B C 1
ATOM 1111 O O . LYS B 1 23 ? 3.857 -15.016 -4.848 1 89.44 23 LYS B O 1
ATOM 1116 N N . PRO B 1 24 ? 4.754 -15.5 -2.867 1 94.81 24 PRO B N 1
ATOM 1117 C CA . PRO B 1 24 ? 3.908 -14.555 -2.133 1 94.81 24 PRO B CA 1
ATOM 1118 C C . PRO B 1 24 ? 4.426 -13.117 -2.205 1 94.81 24 PRO B C 1
ATOM 1120 O O . PRO B 1 24 ? 4.184 -12.328 -1.293 1 94.81 24 PRO B O 1
ATOM 1123 N N . ASP B 1 25 ? 5.137 -12.789 -3.205 1 96.5 25 ASP B N 1
ATOM 1124 C CA . ASP B 1 25 ? 5.859 -11.523 -3.266 1 96.5 25 ASP B CA 1
ATOM 1125 C C . ASP B 1 25 ? 4.895 -10.344 -3.303 1 96.5 25 ASP B C 1
ATOM 1127 O O . ASP B 1 25 ? 5.086 -9.359 -2.586 1 96.5 25 ASP B O 1
ATOM 1131 N N . TRP B 1 26 ? 3.898 -10.469 -4.133 1 96.94 26 TRP B N 1
ATOM 1132 C CA . TRP B 1 26 ? 2.912 -9.391 -4.168 1 96.94 26 TRP B CA 1
ATOM 1133 C C . TRP B 1 26 ? 2.221 -9.25 -2.816 1 96.94 26 TRP B C 1
ATOM 1135 O O . TRP B 1 26 ? 1.919 -8.133 -2.383 1 96.94 26 TRP B O 1
ATOM 1145 N N . MET B 1 27 ? 1.931 -10.367 -2.168 1 96.81 27 MET B N 1
ATOM 1146 C CA . MET B 1 27 ? 1.33 -10.352 -0.837 1 96.81 27 MET B CA 1
ATOM 1147 C C . MET B 1 27 ? 2.244 -9.656 0.164 1 96.81 27 MET B C 1
ATOM 1149 O O . MET B 1 27 ? 1.773 -8.922 1.035 1 96.81 27 MET B O 1
ATOM 1153 N N . PHE B 1 28 ? 3.484 -9.859 0.083 1 98.12 28 PHE B N 1
ATOM 1154 C CA . PHE B 1 28 ? 4.445 -9.188 0.951 1 98.12 28 PHE B CA 1
ATOM 1155 C C . PHE B 1 28 ? 4.402 -7.676 0.739 1 98.12 28 PHE B C 1
ATOM 1157 O O . PHE B 1 28 ? 4.43 -6.91 1.702 1 98.12 28 PHE B O 1
ATOM 1164 N N . GLU B 1 29 ? 4.348 -7.281 -0.479 1 98.31 29 GLU B N 1
ATOM 1165 C CA . GLU B 1 29 ? 4.305 -5.852 -0.758 1 98.31 29 GLU B CA 1
ATOM 1166 C C . GLU B 1 29 ? 3.039 -5.215 -0.191 1 98.31 29 GLU B C 1
ATOM 1168 O O . GLU B 1 29 ? 3.061 -4.062 0.25 1 98.31 29 GLU B O 1
ATOM 1173 N N . VAL B 1 30 ? 1.954 -5.949 -0.227 1 98.44 30 VAL B N 1
ATOM 1174 C CA . VAL B 1 30 ? 0.749 -5.465 0.437 1 98.44 30 VAL B CA 1
ATOM 1175 C C . VAL B 1 30 ? 1.019 -5.277 1.929 1 98.44 30 VAL B C 1
ATOM 1177 O O . VAL B 1 30 ? 0.633 -4.262 2.514 1 98.44 30 VAL B O 1
ATOM 1180 N N . GLY B 1 31 ? 1.654 -6.266 2.514 1 98.44 31 GLY B N 1
ATOM 1181 C CA . GLY B 1 31 ? 2.043 -6.148 3.91 1 98.44 31 GLY B CA 1
ATOM 1182 C C . GLY B 1 31 ? 2.943 -4.961 4.18 1 98.44 31 GLY B C 1
ATOM 1183 O O . GLY B 1 31 ? 2.775 -4.262 5.184 1 98.44 31 GLY B O 1
ATOM 1184 N N . PHE B 1 32 ? 3.857 -4.703 3.283 1 98.75 32 PHE B N 1
ATOM 1185 C CA . PHE B 1 32 ? 4.777 -3.58 3.412 1 98.75 32 PHE B CA 1
ATOM 1186 C C . PHE B 1 32 ? 4.023 -2.256 3.389 1 98.75 32 PHE B C 1
ATOM 1188 O O . PHE B 1 32 ? 4.355 -1.334 4.137 1 98.75 32 PHE B O 1
ATOM 1195 N N . SER B 1 33 ? 3.086 -2.205 2.488 1 98.44 33 SER B N 1
ATOM 1196 C CA . SER B 1 33 ? 2.27 -0.997 2.432 1 98.44 33 SER B CA 1
ATOM 1197 C C . SER B 1 33 ? 1.493 -0.792 3.729 1 98.44 33 SER B C 1
ATOM 1199 O O . SER B 1 33 ? 1.38 0.333 4.219 1 98.44 33 SER B O 1
ATOM 1201 N N . ASN B 1 34 ? 0.975 -1.848 4.281 1 98.69 34 ASN B N 1
ATOM 1202 C CA . ASN B 1 34 ? 0.244 -1.753 5.543 1 98.69 34 ASN B CA 1
ATOM 1203 C C . ASN B 1 34 ? 1.152 -1.31 6.688 1 98.69 34 ASN B C 1
ATOM 1205 O O . ASN B 1 34 ? 0.742 -0.523 7.539 1 98.69 34 ASN B O 1
ATOM 1209 N N . LEU B 1 35 ? 2.326 -1.807 6.723 1 98.62 35 LEU B N 1
ATOM 1210 C CA . LEU B 1 35 ? 3.281 -1.356 7.727 1 98.62 35 LEU B CA 1
ATOM 1211 C C . LEU B 1 35 ? 3.58 0.13 7.566 1 98.62 35 LEU B C 1
ATOM 1213 O O . LEU B 1 35 ? 3.705 0.854 8.555 1 98.62 35 LEU B O 1
ATOM 1217 N N . ALA B 1 36 ? 3.754 0.582 6.344 1 98.75 36 ALA B N 1
ATOM 1218 C CA . ALA B 1 36 ? 4.023 1.99 6.07 1 98.75 36 ALA B CA 1
ATOM 1219 C C . ALA B 1 36 ? 2.889 2.875 6.578 1 98.75 36 ALA B C 1
ATOM 1221 O O . ALA B 1 36 ? 3.133 3.902 7.215 1 98.75 36 ALA B O 1
ATOM 1222 N N . PHE B 1 37 ? 1.678 2.508 6.316 1 98.69 37 PHE B N 1
ATOM 1223 C CA . PHE B 1 37 ? 0.538 3.262 6.828 1 98.69 37 PHE B CA 1
ATOM 1224 C C . PHE B 1 37 ? 0.521 3.252 8.352 1 98.69 37 PHE B C 1
ATOM 1226 O O . PHE B 1 37 ? 0.239 4.273 8.984 1 98.69 37 PHE B O 1
ATOM 1233 N N . GLY B 1 38 ? 0.783 2.059 8.969 1 98.38 38 GLY B N 1
ATOM 1234 C CA . GLY B 1 38 ? 0.887 2.002 10.422 1 98.38 38 GLY B CA 1
ATOM 1235 C C . GLY B 1 38 ? 1.953 2.926 10.977 1 98.38 38 GLY B C 1
ATOM 1236 O O . GLY B 1 38 ? 1.734 3.596 11.992 1 98.38 38 GLY B O 1
ATOM 1237 N N . PHE B 1 39 ? 3.074 2.904 10.336 1 98.56 39 PHE B N 1
ATOM 1238 C CA . PHE B 1 39 ? 4.18 3.777 10.711 1 98.56 39 PHE B CA 1
ATOM 1239 C C . PHE B 1 39 ? 3.756 5.242 10.648 1 98.56 39 PHE B C 1
ATOM 1241 O O . PHE B 1 39 ? 4.086 6.027 11.539 1 98.56 39 PHE B O 1
ATOM 1248 N N . MET B 1 40 ? 3.045 5.625 9.633 1 98.69 40 MET B N 1
ATOM 1249 C CA . MET B 1 40 ? 2.584 7.004 9.492 1 98.69 40 MET B CA 1
ATOM 1250 C C . MET B 1 40 ? 1.663 7.395 10.641 1 98.69 40 MET B C 1
ATOM 1252 O O . MET B 1 40 ? 1.78 8.492 11.195 1 98.69 40 MET B O 1
ATOM 1256 N N . VAL B 1 41 ? 0.747 6.504 11.008 1 97.81 41 VAL B N 1
ATOM 1257 C CA . VAL B 1 41 ? -0.155 6.789 12.117 1 97.81 41 VAL B CA 1
ATOM 1258 C C . VAL B 1 41 ? 0.646 6.934 13.406 1 97.81 41 VAL B C 1
ATOM 1260 O O . VAL B 1 41 ? 0.401 7.848 14.195 1 97.81 41 VAL B O 1
ATOM 1263 N N . PHE B 1 42 ? 1.549 6.039 13.594 1 97.81 42 PHE B N 1
ATOM 1264 C CA . PHE B 1 42 ? 2.4 6.109 14.781 1 97.81 42 PHE B CA 1
ATOM 1265 C C . PHE B 1 42 ? 3.15 7.434 14.828 1 97.81 42 PHE B C 1
ATOM 1267 O O . PHE B 1 42 ? 3.244 8.062 15.883 1 97.81 42 PHE B O 1
ATOM 1274 N N . LEU B 1 43 ? 3.666 7.891 13.719 1 97.62 43 LEU B N 1
ATOM 1275 C CA . LEU B 1 43 ? 4.434 9.125 13.633 1 97.62 43 LEU B CA 1
ATOM 1276 C C . LEU B 1 43 ? 3.572 10.328 13.992 1 97.62 43 LEU B C 1
ATOM 1278 O O . LEU B 1 43 ? 4 11.203 14.75 1 97.62 43 LEU B O 1
ATOM 1282 N N . VAL B 1 44 ? 2.396 10.367 13.406 1 97.81 44 VAL B N 1
ATOM 1283 C CA . VAL B 1 44 ? 1.524 11.516 13.625 1 97.81 44 VAL B CA 1
ATOM 1284 C C . VAL B 1 44 ? 1.146 11.594 15.109 1 97.81 44 VAL B C 1
ATOM 1286 O O . VAL B 1 44 ? 1.072 12.688 15.68 1 97.81 44 VAL B O 1
ATOM 1289 N N . VAL B 1 45 ? 0.923 10.484 15.781 1 96.69 45 VAL B N 1
ATOM 1290 C CA . VAL B 1 45 ? 0.559 10.453 17.203 1 96.69 45 VAL B CA 1
ATOM 1291 C C . VAL B 1 45 ? 1.777 10.781 18.047 1 96.69 45 VAL B C 1
ATOM 1293 O O . VAL B 1 45 ? 1.696 11.609 18.969 1 96.69 45 VAL B O 1
ATOM 1296 N N . LEU B 1 46 ? 2.896 10.18 17.766 1 97.06 46 LEU B N 1
ATOM 1297 C CA . LEU B 1 46 ? 4.121 10.352 18.531 1 97.06 46 LEU B CA 1
ATOM 1298 C C . LEU B 1 46 ? 4.59 11.797 18.5 1 97.06 46 LEU B C 1
ATOM 1300 O O . LEU B 1 46 ? 5.004 12.344 19.531 1 97.06 46 LEU B O 1
ATOM 1304 N N . LEU B 1 47 ? 4.512 12.43 17.312 1 97.31 47 LEU B N 1
ATOM 1305 C CA . LEU B 1 47 ? 5.051 13.773 17.141 1 97.31 47 LEU B CA 1
ATOM 1306 C C . LEU B 1 47 ? 3.953 14.82 17.266 1 97.31 47 LEU B C 1
ATOM 1308 O O . LEU B 1 47 ? 4.203 16.016 17.078 1 97.31 47 LEU B O 1
ATOM 1312 N N . GLN B 1 48 ? 2.709 14.414 17.547 1 97.69 48 GLN B N 1
ATOM 1313 C CA . GLN B 1 48 ? 1.56 15.281 17.797 1 97.69 48 GLN B CA 1
ATOM 1314 C C . GLN B 1 48 ? 1.323 16.234 16.625 1 97.69 48 GLN B C 1
ATOM 1316 O O . GLN B 1 48 ? 1.148 17.438 16.812 1 97.69 48 GLN B O 1
ATOM 1321 N N . TRP B 1 49 ? 1.482 15.648 15.406 1 96.69 49 TRP B N 1
ATOM 1322 C CA . TRP B 1 49 ? 1.225 16.438 14.211 1 96.69 49 TRP B CA 1
ATOM 1323 C C . TRP B 1 49 ? -0.251 16.812 14.109 1 96.69 49 TRP B C 1
ATOM 1325 O O . TRP B 1 49 ? -1.111 16.109 14.648 1 96.69 49 TRP B O 1
ATOM 1335 N N . GLY B 1 50 ? -0.614 17.859 13.5 1 94 50 GLY B N 1
ATOM 1336 C CA . GLY B 1 50 ? -1.928 18.484 13.484 1 94 50 GLY B CA 1
ATOM 1337 C C . GLY B 1 50 ? -2.973 17.656 12.766 1 94 50 GLY B C 1
ATOM 1338 O O . GLY B 1 50 ? -2.678 16.562 12.289 1 94 50 GLY B O 1
ATOM 1339 N N . MET B 1 51 ? -4.188 18.156 12.688 1 95.75 51 MET B N 1
ATOM 1340 C CA . MET B 1 51 ? -5.371 17.469 12.188 1 95.75 51 MET B CA 1
ATOM 1341 C C . MET B 1 51 ? -5.215 17.141 10.703 1 95.75 51 MET B C 1
ATOM 1343 O O . MET B 1 51 ? -5.695 16.094 10.242 1 95.75 51 MET B O 1
ATOM 1347 N N . GLU B 1 52 ? -4.539 17.984 9.938 1 97.06 52 GLU B N 1
ATOM 1348 C CA . GLU B 1 52 ? -4.348 17.734 8.516 1 97.06 52 GLU B CA 1
ATOM 1349 C C . GLU B 1 52 ? -3.543 16.453 8.289 1 97.06 52 GLU B C 1
ATOM 1351 O O . GLU B 1 52 ? -3.896 15.641 7.438 1 97.06 52 GLU B O 1
ATOM 1356 N N . ALA B 1 53 ? -2.496 16.297 9.047 1 97.81 53 ALA B N 1
ATOM 1357 C CA . ALA B 1 53 ? -1.662 15.102 8.93 1 97.81 53 ALA B CA 1
ATOM 1358 C C . ALA B 1 53 ? -2.434 13.852 9.344 1 97.81 53 ALA B C 1
ATOM 1360 O O . ALA B 1 53 ? -2.322 12.805 8.695 1 97.81 53 ALA B O 1
ATOM 1361 N N . GLN B 1 54 ? -3.209 13.984 10.375 1 97.94 54 GLN B N 1
ATOM 1362 C CA . GLN B 1 54 ? -4.004 12.852 10.844 1 97.94 54 GLN B CA 1
ATOM 1363 C C . GLN B 1 54 ? -5.07 12.469 9.828 1 97.94 54 GLN B C 1
ATOM 1365 O O . GLN B 1 54 ? -5.227 11.289 9.492 1 97.94 54 GLN B O 1
ATOM 1370 N N . ALA B 1 55 ? -5.766 13.445 9.336 1 98.25 55 ALA B N 1
ATOM 1371 C CA . ALA B 1 55 ? -6.805 13.203 8.344 1 98.25 55 ALA B CA 1
ATOM 1372 C C . ALA B 1 55 ? -6.211 12.625 7.059 1 98.25 55 ALA B C 1
ATOM 1374 O O . ALA B 1 55 ? -6.828 11.781 6.406 1 98.25 55 ALA B O 1
ATOM 1375 N N . LEU B 1 56 ? -5.023 13.07 6.719 1 98.56 56 LEU B N 1
ATOM 1376 C CA . LEU B 1 56 ? -4.367 12.625 5.492 1 98.56 56 LEU B CA 1
ATOM 1377 C C . LEU B 1 56 ? -4.145 11.117 5.508 1 98.56 56 LEU B C 1
ATOM 1379 O O . LEU B 1 56 ? -4.488 10.43 4.547 1 98.56 56 LEU B O 1
ATOM 1383 N N . VAL B 1 57 ? -3.576 10.602 6.559 1 98.62 57 VAL B N 1
ATOM 1384 C CA . VAL B 1 57 ? -3.275 9.18 6.625 1 98.62 57 VAL B CA 1
ATOM 1385 C C . VAL B 1 57 ? -4.574 8.375 6.684 1 98.62 57 VAL B C 1
ATOM 1387 O O . VAL B 1 57 ? -4.691 7.32 6.059 1 98.62 57 VAL B O 1
ATOM 1390 N N . VAL B 1 58 ? -5.582 8.898 7.418 1 98.69 58 VAL B N 1
ATOM 1391 C CA . VAL B 1 58 ? -6.855 8.203 7.562 1 98.69 58 VAL B CA 1
ATOM 1392 C C . VAL B 1 58 ? -7.57 8.148 6.215 1 98.69 58 VAL B C 1
ATOM 1394 O O . VAL B 1 58 ? -8.094 7.105 5.82 1 98.69 58 VAL B O 1
ATOM 1397 N N . LEU B 1 59 ? -7.57 9.25 5.527 1 98.81 59 LEU B N 1
ATOM 1398 C CA . LEU B 1 59 ? -8.234 9.297 4.23 1 98.81 59 LEU B CA 1
ATOM 1399 C C . LEU B 1 59 ? -7.508 8.422 3.211 1 98.81 59 LEU B C 1
ATOM 1401 O O . LEU B 1 59 ? -8.141 7.742 2.402 1 98.81 59 LEU B O 1
ATOM 1405 N N . GLY B 1 60 ? -6.188 8.484 3.203 1 98.81 60 GLY B N 1
ATOM 1406 C CA . GLY B 1 60 ? -5.422 7.621 2.316 1 98.81 60 GLY B CA 1
ATOM 1407 C C . GLY B 1 60 ? -5.688 6.148 2.543 1 98.81 60 GLY B C 1
ATOM 1408 O O . GLY B 1 60 ? -5.949 5.406 1.593 1 98.81 60 GLY B O 1
ATOM 1409 N N . TYR B 1 61 ? -5.652 5.695 3.789 1 98.81 61 TYR B N 1
ATOM 1410 C CA . TYR B 1 61 ? -5.883 4.289 4.102 1 98.81 61 TYR B CA 1
ATOM 1411 C C . TYR B 1 61 ? -7.32 3.893 3.795 1 98.81 61 TYR B C 1
ATOM 1413 O O . TYR B 1 61 ? -7.582 2.771 3.352 1 98.81 61 TYR B O 1
ATOM 1421 N N . ALA B 1 62 ? -8.25 4.824 4.059 1 98.88 62 ALA B N 1
ATOM 1422 C CA . ALA B 1 62 ? -9.648 4.562 3.738 1 98.88 62 ALA B CA 1
ATOM 1423 C C . ALA B 1 62 ? -9.836 4.297 2.246 1 98.88 62 ALA B C 1
ATOM 1425 O O . ALA B 1 62 ? -10.602 3.416 1.855 1 98.88 62 ALA B O 1
ATOM 1426 N N . LEU B 1 63 ? -9.172 5.062 1.455 1 98.81 63 LEU B N 1
ATOM 1427 C CA . LEU B 1 63 ? -9.273 4.84 0.017 1 98.81 63 LEU B CA 1
ATOM 1428 C C . LEU B 1 63 ? -8.727 3.465 -0.356 1 98.81 63 LEU B C 1
ATOM 1430 O O . LEU B 1 63 ? -9.32 2.762 -1.18 1 98.81 63 LEU B O 1
ATOM 1434 N N . TYR B 1 64 ? -7.602 3.088 0.201 1 98.88 64 TYR B N 1
ATOM 1435 C CA . TYR B 1 64 ? -7.055 1.756 -0.037 1 98.88 64 TYR B CA 1
ATOM 1436 C C . TYR B 1 64 ? -8.062 0.677 0.339 1 98.88 64 TYR B C 1
ATOM 1438 O O . TYR B 1 64 ? -8.344 -0.224 -0.455 1 98.88 64 TYR B O 1
ATOM 1446 N N . LEU B 1 65 ? -8.578 0.772 1.515 1 98.75 65 LEU B N 1
ATOM 1447 C CA . LEU B 1 65 ? -9.5 -0.241 2.018 1 98.75 65 LEU B CA 1
ATOM 1448 C C . LEU B 1 65 ? -10.773 -0.282 1.178 1 98.75 65 LEU B C 1
ATOM 1450 O O . LEU B 1 65 ? -11.352 -1.352 0.967 1 98.75 65 LEU B O 1
ATOM 1454 N N . PHE B 1 66 ? -11.242 0.89 0.774 1 98.81 66 PHE B N 1
ATOM 1455 C CA . PHE B 1 66 ? -12.414 0.958 -0.087 1 98.81 66 PHE B CA 1
ATOM 1456 C C . PHE B 1 66 ? -12.203 0.149 -1.36 1 98.81 66 PHE B C 1
ATOM 1458 O O . PHE B 1 66 ? -13.047 -0.666 -1.733 1 98.81 66 PHE B O 1
ATOM 1465 N N . GLN B 1 67 ? -11.086 0.337 -1.995 1 98.81 67 GLN B N 1
ATOM 1466 C CA . GLN B 1 67 ? -10.766 -0.377 -3.227 1 98.81 67 GLN B CA 1
ATOM 1467 C C . GLN B 1 67 ? -10.617 -1.875 -2.971 1 98.81 67 GLN B C 1
ATOM 1469 O O . GLN B 1 67 ? -11.102 -2.693 -3.758 1 98.81 67 GLN B O 1
ATOM 1474 N N . ALA B 1 68 ? -9.883 -2.273 -1.903 1 98.38 68 ALA B N 1
ATOM 1475 C CA . ALA B 1 68 ? -9.711 -3.68 -1.553 1 98.38 68 ALA B CA 1
ATOM 1476 C C . ALA B 1 68 ? -11.055 -4.352 -1.296 1 98.38 68 ALA B C 1
ATOM 1478 O O . ALA B 1 68 ? -11.289 -5.477 -1.746 1 98.38 68 ALA B O 1
ATOM 1479 N N . ALA B 1 69 ? -11.953 -3.643 -0.58 1 98.5 69 ALA B N 1
ATOM 1480 C CA . ALA B 1 69 ? -13.273 -4.184 -0.273 1 98.5 69 ALA B CA 1
ATOM 1481 C C . ALA B 1 69 ? -14.07 -4.453 -1.549 1 98.5 69 ALA B C 1
ATOM 1483 O O . ALA B 1 69 ? -14.766 -5.465 -1.652 1 98.5 69 ALA B O 1
ATOM 1484 N N . LEU B 1 70 ? -13.977 -3.561 -2.5 1 98.38 70 LEU B N 1
ATOM 1485 C CA . LEU B 1 70 ? -14.648 -3.762 -3.779 1 98.38 70 LEU B CA 1
ATOM 1486 C C . LEU B 1 70 ? -14.094 -4.984 -4.496 1 98.38 70 LEU B C 1
ATOM 1488 O O . LEU B 1 70 ? -14.852 -5.766 -5.078 1 98.38 70 LEU B O 1
ATOM 1492 N N . LEU B 1 71 ? -12.82 -5.07 -4.484 1 97.94 71 LEU B N 1
ATOM 1493 C CA . LEU B 1 71 ? -12.188 -6.227 -5.105 1 97.94 71 LEU B CA 1
ATOM 1494 C C . LEU B 1 71 ? -12.648 -7.523 -4.449 1 97.94 71 LEU B C 1
ATOM 1496 O O . LEU B 1 71 ? -12.945 -8.5 -5.141 1 97.94 71 LEU B O 1
ATOM 1500 N N . HIS B 1 72 ? -12.68 -7.59 -3.145 1 97.19 72 HIS B N 1
ATOM 1501 C CA . HIS B 1 72 ? -13.141 -8.773 -2.428 1 97.19 72 HIS B CA 1
ATOM 1502 C C . HIS B 1 72 ? -14.594 -9.086 -2.77 1 97.19 72 HIS B C 1
ATOM 1504 O O . HIS B 1 72 ? -14.961 -10.258 -2.91 1 97.19 72 HIS B O 1
ATOM 1510 N N . GLY B 1 73 ? -15.398 -8.086 -2.834 1 96.69 73 GLY B N 1
ATOM 1511 C CA . GLY B 1 73 ? -16.766 -8.289 -3.268 1 96.69 73 GLY B CA 1
ATOM 1512 C C . GLY B 1 73 ? -16.875 -8.867 -4.664 1 96.69 73 GLY B C 1
ATOM 1513 O O . GLY B 1 73 ? -17.656 -9.797 -4.902 1 96.69 73 GLY B O 1
ATOM 1514 N N . TYR B 1 74 ? -16.172 -8.242 -5.594 1 96.62 74 TYR B N 1
ATOM 1515 C CA . TYR B 1 74 ? -16.141 -8.734 -6.965 1 96.62 74 TYR B CA 1
ATOM 1516 C C . TYR B 1 74 ? -15.758 -10.211 -7.004 1 96.62 74 TYR B C 1
ATOM 1518 O O . TYR B 1 74 ? -16.391 -11 -7.715 1 96.62 74 TYR B O 1
ATOM 1526 N N . ARG B 1 75 ? -14.75 -10.617 -6.219 1 95.12 75 ARG B N 1
ATOM 1527 C CA . ARG B 1 75 ? -14.266 -12 -6.199 1 95.12 75 ARG B CA 1
ATOM 1528 C C . ARG B 1 75 ? -15.305 -12.93 -5.586 1 95.12 75 ARG B C 1
ATOM 1530 O O . ARG B 1 75 ? -15.422 -14.086 -5.988 1 95.12 75 ARG B O 1
ATOM 1537 N N . TYR B 1 76 ? -16 -12.383 -4.605 1 93.62 76 TYR B N 1
ATOM 1538 C CA . TYR B 1 76 ? -17.094 -13.188 -4.059 1 93.62 76 TYR B CA 1
ATOM 1539 C C . TYR B 1 76 ? -18.062 -13.609 -5.152 1 93.62 76 TYR B C 1
ATOM 1541 O O . TYR B 1 76 ? -18.516 -14.75 -5.184 1 93.62 76 TYR B O 1
ATOM 1549 N N . PHE B 1 77 ? -18.328 -12.766 -6.059 1 94.62 77 PHE B N 1
ATOM 1550 C CA . PHE B 1 77 ? -19.344 -13.039 -7.07 1 94.62 77 PHE B CA 1
ATOM 1551 C C . PHE B 1 77 ? -18.75 -13.781 -8.258 1 94.62 77 PHE B C 1
ATOM 1553 O O . PHE B 1 77 ? -19.469 -14.453 -9 1 94.62 77 PHE B O 1
ATOM 1560 N N . THR B 1 78 ? -17.453 -13.758 -8.508 1 94 78 THR B N 1
ATOM 1561 C CA . THR B 1 78 ? -16.844 -14.352 -9.695 1 94 78 THR B CA 1
ATOM 1562 C C . THR B 1 78 ? -16.188 -15.688 -9.352 1 94 78 THR B C 1
ATOM 1564 O O . THR B 1 78 ? -15.977 -16.516 -10.234 1 94 78 THR B O 1
ATOM 1567 N N . ASP B 1 79 ? -15.797 -15.852 -8.102 1 91.44 79 ASP B N 1
ATOM 1568 C CA . ASP B 1 79 ? -15.18 -17.125 -7.711 1 91.44 79 ASP B CA 1
ATOM 1569 C C . ASP B 1 79 ? -16.219 -18.234 -7.656 1 91.44 79 ASP B C 1
ATOM 1571 O O . ASP B 1 79 ? -17.422 -17.984 -7.57 1 91.44 79 ASP B O 1
ATOM 1575 N N . GLU B 1 80 ? -15.695 -19.453 -7.766 1 88.75 80 GLU B N 1
ATOM 1576 C CA . GLU B 1 80 ? -16.562 -20.625 -7.723 1 88.75 80 GLU B CA 1
ATOM 1577 C C . GLU B 1 80 ? -17.062 -20.891 -6.309 1 88.75 80 GLU B C 1
ATOM 1579 O O . GLU B 1 80 ? -18.266 -21.141 -6.109 1 88.75 80 GLU B O 1
ATOM 1584 N N . VAL B 1 81 ? -16.141 -20.875 -5.387 1 86.25 81 VAL B N 1
ATOM 1585 C CA . VAL B 1 81 ? -16.5 -21.094 -3.99 1 86.25 81 VAL B CA 1
ATOM 1586 C C . VAL B 1 81 ? -16.906 -19.766 -3.352 1 86.25 81 VAL B C 1
ATOM 1588 O O . VAL B 1 81 ? -16.156 -18.781 -3.398 1 86.25 81 VAL B O 1
ATOM 1591 N N . LYS B 1 82 ? -18.156 -19.766 -2.883 1 87.62 82 LYS B N 1
ATOM 1592 C CA . LYS B 1 82 ? -18.688 -18.578 -2.225 1 87.62 82 LYS B CA 1
ATOM 1593 C C . LYS B 1 82 ? -18.719 -18.75 -0.71 1 87.62 82 LYS B C 1
ATOM 1595 O O . LYS B 1 82 ? -19.359 -19.672 -0.206 1 87.62 82 LYS B O 1
ATOM 1600 N N . SER B 1 83 ? -17.969 -17.891 -0.035 1 90.56 83 SER B N 1
ATOM 1601 C CA . SER B 1 83 ? -17.938 -17.891 1.424 1 90.56 83 SER B CA 1
ATOM 1602 C C . SER B 1 83 ? -18.609 -16.641 1.988 1 90.56 83 SER B C 1
ATOM 1604 O O . SER B 1 83 ? -18.062 -15.547 1.921 1 90.56 83 SER B O 1
ATOM 1606 N N . PRO B 1 84 ? -19.766 -16.828 2.588 1 93 84 PRO B N 1
ATOM 1607 C CA . PRO B 1 84 ? -20.438 -15.672 3.176 1 93 84 PRO B CA 1
ATOM 1608 C C . PRO B 1 84 ? -19.578 -14.953 4.211 1 93 84 PRO B C 1
ATOM 1610 O O . PRO B 1 84 ? -19.688 -13.727 4.359 1 93 84 PRO B O 1
ATOM 1613 N N . VAL B 1 85 ? -18.812 -15.688 4.953 1 92.31 85 VAL B N 1
ATOM 1614 C CA . VAL B 1 85 ? -17.938 -15.086 5.953 1 92.31 85 VAL B CA 1
ATOM 1615 C C . VAL B 1 85 ? -16.922 -14.164 5.27 1 92.31 85 VAL B C 1
ATOM 1617 O O . VAL B 1 85 ? -16.656 -13.07 5.758 1 92.31 85 VAL B O 1
ATOM 1620 N N . ARG B 1 86 ? -16.422 -14.586 4.195 1 91.62 86 ARG B N 1
ATOM 1621 C CA . ARG B 1 86 ? -15.492 -13.766 3.432 1 91.62 86 ARG B CA 1
ATOM 1622 C C . ARG B 1 86 ? -16.172 -12.5 2.916 1 91.62 86 ARG B C 1
ATOM 1624 O O . ARG B 1 86 ? -15.594 -11.414 2.979 1 91.62 86 ARG B O 1
ATOM 1631 N N . LEU B 1 87 ? -17.344 -12.648 2.41 1 94.12 87 LEU B N 1
ATOM 1632 C CA . LEU B 1 87 ? -18.078 -11.484 1.932 1 94.12 87 LEU B CA 1
ATOM 1633 C C . LEU B 1 87 ? -18.297 -10.484 3.059 1 94.12 87 LEU B C 1
ATOM 1635 O O . LEU B 1 87 ? -18.062 -9.289 2.885 1 94.12 87 LEU B O 1
ATOM 1639 N N . TRP B 1 88 ? -18.766 -10.961 4.129 1 95.44 88 TRP B N 1
ATOM 1640 C CA . TRP B 1 88 ? -19.078 -10.094 5.262 1 95.44 88 TRP B CA 1
ATOM 1641 C C . TRP B 1 88 ? -17.812 -9.398 5.773 1 95.44 88 TRP B C 1
ATOM 1643 O O . TRP B 1 88 ? -17.781 -8.172 5.895 1 95.44 88 TRP B O 1
ATOM 1653 N N . ARG B 1 89 ? -16.812 -10.062 6.047 1 94.06 89 ARG B N 1
ATOM 1654 C CA . ARG B 1 89 ? -15.633 -9.531 6.711 1 94.06 89 ARG B CA 1
ATOM 1655 C C . ARG B 1 89 ? -14.773 -8.719 5.742 1 94.06 89 ARG B C 1
ATOM 1657 O O . ARG B 1 89 ? -14.414 -7.578 6.031 1 94.06 89 ARG B O 1
ATOM 1664 N N . SER B 1 90 ? -14.516 -9.32 4.602 1 95.06 90 SER B N 1
ATOM 1665 C CA . SER B 1 90 ? -13.5 -8.742 3.729 1 95.06 90 SER B CA 1
ATOM 1666 C C . SER B 1 90 ? -14.094 -7.676 2.818 1 95.06 90 SER B C 1
ATOM 1668 O O . SER B 1 90 ? -13.367 -6.855 2.252 1 95.06 90 SER B O 1
ATOM 1670 N N . SER B 1 91 ? -15.406 -7.68 2.66 1 97.06 91 SER B N 1
ATOM 1671 C CA . SER B 1 91 ? -16.016 -6.684 1.781 1 97.06 91 SER B CA 1
ATOM 1672 C C . SER B 1 91 ? -16.938 -5.75 2.557 1 97.06 91 SER B C 1
ATOM 1674 O O . SER B 1 91 ? -16.641 -4.566 2.711 1 97.06 91 SER B O 1
ATOM 1676 N N . ILE B 1 92 ? -17.969 -6.27 3.143 1 97.94 92 ILE B N 1
ATOM 1677 C CA . ILE B 1 92 ? -19.016 -5.438 3.721 1 97.94 92 ILE B CA 1
ATOM 1678 C C . ILE B 1 92 ? -18.469 -4.699 4.941 1 97.94 92 ILE B C 1
ATOM 1680 O O . ILE B 1 92 ? -18.562 -3.471 5.02 1 97.94 92 ILE B O 1
ATOM 1684 N N . ALA B 1 93 ? -17.938 -5.379 5.902 1 98.25 93 ALA B N 1
ATOM 1685 C CA . ALA B 1 93 ? -17.406 -4.742 7.102 1 98.25 93 ALA B CA 1
ATOM 1686 C C . ALA B 1 93 ? -16.281 -3.777 6.754 1 98.25 93 ALA B C 1
ATOM 1688 O O . ALA B 1 93 ? -16.156 -2.701 7.344 1 98.25 93 ALA B O 1
ATOM 1689 N N . THR B 1 94 ? -15.469 -4.176 5.789 1 98.31 94 THR B N 1
ATOM 1690 C CA . THR B 1 94 ? -14.359 -3.33 5.379 1 98.31 94 THR B CA 1
ATOM 1691 C C . THR B 1 94 ? -14.859 -2.062 4.699 1 98.31 94 THR B C 1
ATOM 1693 O O . THR B 1 94 ? -14.312 -0.977 4.906 1 98.31 94 THR B O 1
ATOM 1696 N N . LEU B 1 95 ? -15.945 -2.172 3.934 1 98.44 95 LEU B N 1
ATOM 1697 C CA . LEU B 1 95 ? -16.531 -1 3.299 1 98.44 95 LEU B CA 1
ATOM 1698 C C . LEU B 1 95 ? -17.094 -0.039 4.344 1 98.44 95 LEU B C 1
ATOM 1700 O O . LEU B 1 95 ? -16.891 1.175 4.246 1 98.44 95 LEU B O 1
ATOM 1704 N N . LEU B 1 96 ? -17.75 -0.608 5.273 1 98.56 96 LEU B N 1
ATOM 1705 C CA . LEU B 1 96 ? -18.297 0.208 6.352 1 98.56 96 LEU B CA 1
ATOM 1706 C C . LEU B 1 96 ? -17.188 0.897 7.133 1 98.56 96 LEU B C 1
ATOM 1708 O O . LEU B 1 96 ? -17.281 2.088 7.438 1 98.56 96 LEU B O 1
ATOM 1712 N N . TYR B 1 97 ? -16.172 0.149 7.465 1 98.38 97 TYR B N 1
ATOM 1713 C CA . TYR B 1 97 ? -15.023 0.686 8.203 1 98.38 97 TYR B CA 1
ATOM 1714 C C . TYR B 1 97 ? -14.359 1.813 7.422 1 98.38 97 TYR B C 1
ATOM 1716 O O . TYR B 1 97 ? -14.07 2.875 7.98 1 98.38 97 TYR B O 1
ATOM 1724 N N . ALA B 1 98 ? -14.141 1.596 6.129 1 98.62 98 ALA B N 1
ATOM 1725 C CA . ALA B 1 98 ? -13.539 2.615 5.277 1 98.62 98 ALA B CA 1
ATOM 1726 C C . ALA B 1 98 ? -14.422 3.855 5.191 1 98.62 98 ALA B C 1
ATOM 1728 O O . ALA B 1 98 ? -13.93 4.984 5.223 1 98.62 98 ALA B O 1
ATOM 1729 N N . GLY B 1 99 ? -15.711 3.664 5.078 1 98.69 99 GLY B N 1
ATOM 1730 C CA . GLY B 1 99 ? -16.641 4.773 5.047 1 98.69 99 GLY B CA 1
ATOM 1731 C C . GLY B 1 99 ? -16.641 5.605 6.312 1 98.69 99 GLY B C 1
ATOM 1732 O O . GLY B 1 99 ? -16.656 6.836 6.254 1 98.69 99 GLY B O 1
ATOM 1733 N N . LEU B 1 100 ? -16.609 4.938 7.402 1 98.62 100 LEU B N 1
ATOM 1734 C CA . LEU B 1 100 ? -16.578 5.633 8.688 1 98.62 100 LEU B CA 1
ATOM 1735 C C . LEU B 1 100 ? -15.266 6.41 8.844 1 98.62 100 LEU B C 1
ATOM 1737 O O . LEU B 1 100 ? -15.273 7.535 9.352 1 98.62 100 LEU B O 1
ATOM 1741 N N . MET B 1 101 ? -14.203 5.789 8.461 1 98.62 101 MET B N 1
ATOM 1742 C CA . MET B 1 101 ? -12.914 6.477 8.508 1 98.62 101 MET B CA 1
ATOM 1743 C C . MET B 1 101 ? -12.961 7.766 7.695 1 98.62 101 MET B C 1
ATOM 1745 O O . MET B 1 101 ? -12.562 8.828 8.18 1 98.62 101 MET B O 1
ATOM 1749 N N . ALA B 1 102 ? -13.445 7.645 6.473 1 98.44 102 ALA B N 1
ATOM 1750 C CA . ALA B 1 102 ? -13.523 8.82 5.609 1 98.44 102 ALA B CA 1
ATOM 1751 C C . ALA B 1 102 ? -14.445 9.883 6.207 1 98.44 102 ALA B C 1
ATOM 1753 O O . ALA B 1 102 ? -14.117 11.07 6.211 1 98.44 102 ALA B O 1
ATOM 1754 N N . PHE B 1 103 ? -15.547 9.469 6.738 1 98.12 103 PHE B N 1
ATOM 1755 C CA . PHE B 1 103 ? -16.516 10.375 7.328 1 98.12 103 PHE B CA 1
ATOM 1756 C C . PHE B 1 103 ? -15.914 11.148 8.492 1 98.12 103 PHE B C 1
ATOM 1758 O O . PHE B 1 103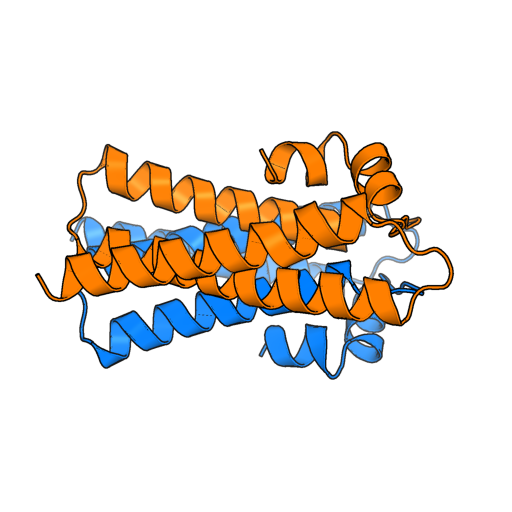 ? -15.969 12.383 8.523 1 98.12 103 PHE B O 1
ATOM 1765 N N . PHE B 1 104 ? -15.297 10.484 9.438 1 97.19 104 PHE B N 1
ATOM 1766 C CA . PHE B 1 104 ? -14.773 11.133 10.633 1 97.19 104 PHE B CA 1
ATOM 1767 C C . PHE B 1 104 ? -13.578 12.008 10.297 1 97.19 104 PHE B C 1
ATOM 1769 O O . PHE B 1 104 ? -13.375 13.062 10.914 1 97.19 104 PHE B O 1
ATOM 1776 N N . ALA B 1 105 ? -12.75 11.547 9.344 1 97.75 105 ALA B N 1
ATOM 1777 C CA . ALA B 1 105 ? -11.633 12.383 8.914 1 97.75 105 ALA B CA 1
ATOM 1778 C C . ALA B 1 105 ? -12.125 13.688 8.297 1 97.75 105 ALA B C 1
ATOM 1780 O O . ALA B 1 105 ? -11.633 14.766 8.641 1 97.75 105 ALA B O 1
ATOM 1781 N N . ILE B 1 106 ? -13.125 13.609 7.441 1 97.19 106 ILE B N 1
ATOM 1782 C CA . ILE B 1 106 ? -13.672 14.789 6.77 1 97.19 106 ILE B CA 1
ATOM 1783 C C . ILE B 1 106 ? -14.391 15.672 7.785 1 97.19 106 ILE B C 1
ATOM 1785 O O . ILE B 1 106 ? -14.258 16.891 7.762 1 97.19 106 ILE B O 1
ATOM 1789 N N . TYR B 1 107 ? -15.133 15.047 8.656 1 96.5 107 TYR B N 1
ATOM 1790 C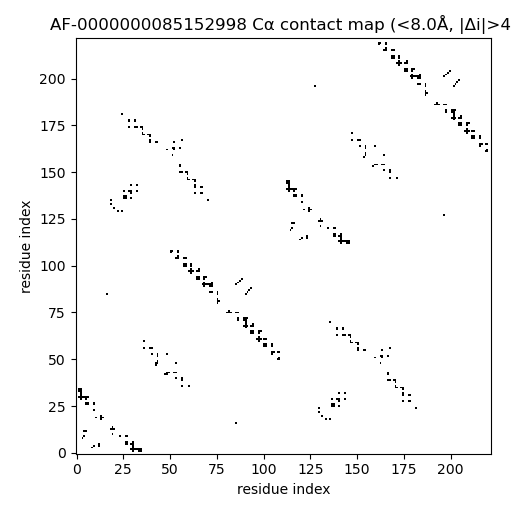 CA . TYR B 1 107 ? -15.828 15.781 9.703 1 96.5 107 TYR B CA 1
ATOM 1791 C C . TYR B 1 107 ? -14.844 16.562 10.57 1 96.5 107 TYR B C 1
ATOM 1793 O O . TYR B 1 107 ? -15.078 17.719 10.898 1 96.5 107 TYR B O 1
ATOM 1801 N N . ALA B 1 108 ? -13.742 15.914 10.953 1 94.12 108 ALA B N 1
ATOM 1802 C CA . ALA B 1 108 ? -12.727 16.547 11.789 1 94.12 108 ALA B CA 1
ATOM 1803 C C . ALA B 1 108 ? -12.094 17.75 11.078 1 94.12 108 ALA B C 1
ATOM 1805 O O . ALA B 1 108 ? -11.781 18.75 11.711 1 94.12 108 ALA B O 1
ATOM 1806 N N . LEU B 1 109 ? -11.945 17.703 9.789 1 94.06 109 LEU B N 1
ATOM 1807 C CA . LEU B 1 109 ? -11.344 18.766 9 1 94.06 109 LEU B CA 1
ATOM 1808 C C . LEU B 1 109 ? -12.289 19.953 8.883 1 94.06 109 LEU B C 1
ATOM 1810 O O . LEU B 1 109 ? -11.852 21.109 8.758 1 94.06 109 LEU B O 1
ATOM 1814 N N . LEU B 1 110 ? -13.531 19.641 8.898 1 93.38 110 LEU B N 1
ATOM 1815 C CA . LEU B 1 110 ? -14.523 20.688 8.648 1 93.38 110 LEU B CA 1
ATOM 1816 C C . LEU B 1 110 ? -15.031 21.281 9.961 1 93.38 110 LEU B C 1
ATOM 1818 O O . LEU B 1 110 ? -15.641 22.359 9.961 1 93.38 110 LEU B O 1
ATOM 1822 N N . ALA B 1 111 ? -14.875 20.609 11.078 1 89 111 ALA B N 1
ATOM 1823 C CA . ALA B 1 111 ? -15.336 21.094 12.375 1 89 111 ALA B CA 1
ATOM 1824 C C . ALA B 1 111 ? -14.359 22.109 12.961 1 89 111 ALA B C 1
ATOM 1826 O O . ALA B 1 111 ? -13.172 22.109 12.633 1 89 111 ALA B O 1
#

Sequence (222 aa):
MAFVRHVFLYKSDAKRLDWEVEKPDWMFEVGFSNLAFGFMVFLVVLLQWGMEAQALVVLGYALYLFQAALLHGYRYFTDEVKSPVRLWRSSIATLLYAGLMAFFAIYALLAMAFVRHVFLYKSDAKRLDWEVEKPDWMFEVGFSNLAFGFMVFLVVLLQWGMEAQALVVLGYALYLFQAALLHGYRYFTDEVKSPVRLWRSSIATLLYAGLMAFFAIYALLA

Nearest PDB structures (foldseek):
  2x0l-assembly1_A  TM=2.830E-01  e=7.926E+00  Homo sapiens

pLDDT: mean 95.52, std 3.67, range [80.12, 98.88]

Foldseek 3Di:
DLLCCLAPVVQVVCVVLVNDDPDSVVSNVVSVVVVVLVVQCVVCVVVVPDLVSNLVSLLVVLVVLQVQLVVQCVCLVVPPDHDPVSNVPSHVVSNVVSVVSNVVSVVSVVD/DLLCCLAPVVQVVCVVLVNDDPDSVVSNVVSVVVVVLVVQCVVCVVVVPDLVSNLVSLLVVLVVLQVQLVVQCVCCVVPPDHDPVSNVPSHVVSNVVSVVSNVVSVVSVVD

InterPro domains:
  IPR046740 Protein of unknown function DUF6790 [PF20589] (2-98)

Radius of gyration: 17.77 Å; Cα contacts (8 Å, |Δi|>4): 260; chains: 2; bounding box: 41×44×37 Å

Secondary structure (DSSP, 8-state):
-HHHHHHTSHHHHHHHHT---S-THHHHHHHHHHHHHHHHHHHHHHTT--HHHHHHHHHHHHHHHHHHHHHHHHHHHHSSS--HHHIIIIIIIHHHHHHHHHHHHHHHHH-/-HHHHHHTSHHHHHHHHT---S-THHHHHHHHHHHHHHHHHHHHHHTT--HHHHHHHHHHHHHHHHHHHHHHHHHHHHSSS--HHHIIIIIIIHHHHHHHHHHHHHHHHH-

Solvent-accessible surface area (backbone atoms only — not comparable to full-atom values): 11209 Å² total; per-residue (Å²): 108,64,27,54,36,32,61,75,39,34,69,65,49,22,53,75,69,69,60,68,64,92,72,59,59,44,40,32,47,40,12,37,45,45,43,19,54,50,50,40,53,50,48,35,63,76,68,63,51,55,68,65,39,51,29,42,56,42,40,24,51,18,50,24,38,38,51,47,10,50,51,41,41,52,44,45,73,69,42,87,74,69,52,68,66,52,40,43,54,51,12,53,50,32,37,52,52,19,50,50,40,37,49,53,33,52,47,59,71,73,101,108,64,27,54,36,31,60,75,40,33,69,65,51,22,54,74,68,69,59,69,64,93,73,58,60,45,40,32,47,39,13,36,46,45,44,18,53,50,50,39,52,50,48,35,62,73,68,63,51,57,67,66,39,50,28,42,57,41,40,24,52,18,50,26,39,37,53,46,10,49,49,44,42,53,44,46,72,70,43,87,75,69,52,68,67,52,38,44,56,50,13,51,51,32,37,51,52,19,49,50,40,37,48,54,33,51,48,58,71,72,101

Organism: Desulfotalea psychrophila (strain LSv54 / DSM 12343) (NCBI:txid177439)